Protein 6I65 (pdb70)

InterPro domains:
  IPR000536 Nuclear hormone receptor, ligand-binding domain [PF00104] (266-440)
  IPR000536 Nuclear hormone receptor, ligand-binding domain [PS51843] (233-457)
  IPR000536 Nuclear hormone receptor, ligand-binding domain [SM00430] (270-428)
  IPR001628 Zinc finger, nuclear hormone receptor-type [PF00105] (127-195)
  IPR001628 Zinc finger, nuclear hormone receptor-type [PR00047] (128-144)
  IPR001628 Zinc finger, nuclear hormone receptor-type [PR00047] (144-159)
  IPR001628 Zinc finger, nuclear hormone receptor-type [PR00047] (177-185)
  IPR001628 Zinc finger, nuclear hormone receptor-type [PR00047] (185-193)
  IPR001628 Zinc finger, nuclear hormone receptor-type [PS00031] (128-154)
  IPR001628 Zinc finger, nuclear hormone receptor-type [PS51030] (125-200)
  IPR001628 Zinc finger, nuclear hormone receptor-type [SM00399] (125-196)
  IPR001723 Nuclear hormone receptor [PR00398] (189-199)
  IPR001723 Nuclear hormone receptor [PR00398] (271-292)
  IPR001723 Nuclear hormone receptor [PR00398] (292-308)
  IPR001723 Nuclear hormone receptor [PR00398] (359-374)
  IPR001723 Nuclear hormone receptor [PR00398] (416-433)
  IPR003078 Retinoic acid receptor [PR01292] (108-125)
  IPR003078 Retinoic acid receptor [PR01292] (199-212)
  IPR003078 Retinoic acid receptor [PR01292] (381-402)
  IPR003078 Retinoic acid receptor [PR01292] (425-440)

Secondary structure (DSSP, 8-state):
--HHHHHHHHTPPPP------TTSPP-HHHHHHHHHHHHHHHHHHHHHHHTTSTTGGGS-HHHHHHHHHHHHHHHHHHHHHHHTTTSSS-EEEETTEEE-HHHHHHHT-HHHHHHHHHHHHHHHHHT--HHHHHHHHHHHHHT---TT-S-HHHHHHHHHHHHHHHHHHHHHH-TT-TTHHHHHHTTHHHHHHHHHHHHHHHHHHHHHT-S---HHHHHHHT--

Foldseek 3Di:
DFPLLVQLVVLDDDFDDLCQPPVDDDALLSVVQSLQVLLLVVLVSVLVSLVSQPLLVVFDPVQNVLLCLLQSLLLLLLVQLVVCLPDDQWTCNHPNDIDHQVNCVRNVNNVLSVLSVVLSVVCNVVVDDPSLSSLVSQLSSLVRPGPDHDCPPSSVVSNVVSLVSLLVCCVPPPVVDNCSSVVSVVSVVSSSVSSVVVLVVVLVVVVVPSHDHDDSSVVSSPDD

Radius of gyration: 17.43 Å; Cα contacts (8 Å, |Δi|>4): 259; chains: 1; bounding box: 51×38×34 Å

Organism: Homo sapiens (NCBI:txid9606)

Solvent-accessible surface area: 11185 Å² total; per-residue (Å²): 133,22,158,35,1,33,65,0,42,125,18,41,44,156,117,43,128,3,129,40,67,128,120,61,108,129,54,69,66,30,13,14,43,11,12,1,41,4,11,19,69,28,1,90,55,16,41,30,8,0,122,91,2,53,40,2,67,116,15,50,147,51,0,21,64,14,1,5,54,45,0,6,14,4,5,13,6,0,7,6,0,54,71,0,33,103,65,95,107,56,1,5,26,3,91,60,27,54,3,52,95,104,74,5,111,71,3,49,2,51,120,15,3,68,6,3,38,97,1,4,108,75,1,81,89,28,162,14,50,89,35,0,6,0,0,0,14,0,10,3,1,1,53,6,98,17,166,94,33,116,71,103,104,34,10,100,134,8,42,80,28,0,77,114,1,0,75,76,9,3,61,46,88,27,154,131,29,108,172,22,1,31,87,0,52,149,2,22,91,24,0,85,99,1,7,62,99,2,41,112,61,15,83,83,15,47,110,123,63,100,11,94,26,97,85,31,4,48,82,4,5,101,37,114

GO terms:
  GO:0042802 identical protein binding (F, IPI)
  GO:0005515 protein binding (F, IPI)
  GO:1990837 sequence-specific double-stranded DNA binding (F, IDA)
  GO:0006355 regulation of DNA-templated transcription (P, IDA)
  GO:0005654 nucleoplasm (C, TAS)

Sequence (224 aa):
YNKKIVSSSHLLVAEPEKIYAMPDPTVPDSDIKALTTLCDLADRELVVVIIGWAKHIPGFSSTLSLADQMSLLLQSAWMEILILLGVVVYRSLSSFEDELVYADDYIMDEDQSKLAGLLDLNNAILQLVKKYKKSMKLEKEEFVTLKAIALANSDSMHIEDVEAVQQKLQDDVLHEALQQDDYEAGQQHMEDPRRAGKMLMTLPLLRQTSSTKAVQHFYNIKLEGKVPMHKLFLEMLEAK

B-factor: mean 26.0, std 9.37, range [12.85, 80.74]

Structure (mmCIF, N/CA/C/O backbone):
data_6I65
#
_entry.id   6I65
#
_cell.length_a   64.434
_cell.length_b   64.434
_cell.length_c   137.275
_cell.angle_alpha   90.00
_cell.angle_beta   90.00
_cell.angle_gamma   90.00
#
_symmetry.space_group_name_H-M   'P 41 21 2'
#
loop_
_entity.id
_entity.type
_entity.pdbx_description
1 polymer 'Estrogen-related receptor gamma'
2 non-polymer 4-propan-2-ylphenol
3 water water
#
loop_
_atom_site.group_PDB
_atom_site.id
_atom_site.type_symbol
_atom_site.label_atom_id
_atom_site.label_alt_id
_atom_site.label_comp_id
_atom_site.label_asym_id
_atom_site.label_entity_id
_atom_site.label_seq_id
_atom_site.pdbx_PDB_ins_code
_atom_site.Cartn_x
_atom_site.Cartn_y
_atom_site.Cartn_z
_atom_site.occupancy
_atom_site.B_iso_or_equiv
_atom_site.auth_seq_id
_atom_site.auth_comp_id
_atom_site.auth_asym_id
_atom_site.auth_atom_id
_atom_site.pdbx_PDB_model_num
ATOM 1 N N . TYR A 1 17 ? 6.347 -27.336 -24.214 1.00 39.47 234 TYR A N 1
ATOM 2 C CA . TYR A 1 17 ? 6.987 -26.122 -24.702 1.00 43.22 234 TYR A CA 1
ATOM 3 C C . TYR A 1 17 ? 7.187 -25.099 -23.590 1.00 42.43 234 TYR A C 1
ATOM 4 O O . TYR A 1 17 ? 7.302 -25.437 -22.411 1.00 51.60 234 TYR A O 1
ATOM 13 N N . ASN A 1 18 ? 7.206 -23.841 -24.006 1.00 30.11 235 ASN A N 1
ATOM 14 C CA . ASN A 1 18 ? 7.575 -22.727 -23.146 1.00 22.59 235 ASN A CA 1
ATOM 15 C C . ASN A 1 18 ? 6.665 -22.613 -21.921 1.00 22.60 235 ASN A C 1
ATOM 16 O O . ASN A 1 18 ? 5.439 -22.678 -22.036 1.00 24.84 235 ASN A O 1
ATOM 21 N N . LYS A 1 19 ? 7.269 -22.398 -20.740 1.00 23.25 236 LYS A N 1
ATOM 22 C CA A LYS A 1 19 ? 6.494 -22.418 -19.501 0.64 20.82 236 LYS A CA 1
ATOM 23 C CA B LYS A 1 19 ? 6.495 -22.417 -19.500 0.36 20.88 236 LYS A CA 1
ATOM 24 C C . LYS A 1 19 ? 5.572 -21.207 -19.386 1.00 21.57 236 LYS A C 1
ATOM 25 O O . LYS A 1 19 ? 4.433 -21.335 -18.921 1.00 18.35 236 LYS A O 1
ATOM 36 N N . ILE A 1 20 ? 6.045 -20.019 -19.777 1.00 18.88 237 ILE A N 1
ATOM 37 C CA . ILE A 1 20 ? 5.187 -18.840 -19.729 1.00 15.81 237 ILE A CA 1
ATOM 38 C C . ILE A 1 20 ? 3.953 -19.049 -20.594 1.00 17.69 237 ILE A C 1
ATOM 39 O O . ILE A 1 20 ? 2.834 -18.717 -20.188 1.00 17.50 237 ILE A O 1
ATOM 44 N N . VAL A 1 21 ? 4.133 -19.594 -21.796 1.00 18.19 238 VAL A N 1
ATOM 45 C CA . VAL A 1 21 ? 2.987 -19.864 -22.664 1.00 17.04 238 VAL A CA 1
ATOM 46 C C . VAL A 1 21 ? 2.017 -20.827 -21.981 1.00 18.69 238 VAL A C 1
ATOM 47 O O . VAL A 1 21 ? 0.802 -20.596 -21.963 1.00 19.57 238 VAL A O 1
ATOM 51 N N . SER A 1 22 ? 2.537 -21.915 -21.397 1.00 19.57 239 SER A N 1
ATOM 52 C CA A SER A 1 22 ? 1.654 -22.863 -20.728 0.33 20.36 239 SER A CA 1
ATOM 53 C CA B SER A 1 22 ? 1.679 -22.874 -20.702 0.49 20.36 239 SER A CA 1
ATOM 54 C CA C SER A 1 22 ? 1.673 -22.871 -20.710 0.18 20.38 239 SER A CA 1
ATOM 55 C C . SER A 1 22 ? 0.943 -22.218 -19.542 1.00 18.26 239 SER A C 1
ATOM 56 O O . SER A 1 22 ? -0.235 -22.515 -19.282 1.00 19.41 239 SER A O 1
ATOM 63 N N . HIS A 1 23 ? 1.627 -21.331 -18.821 1.00 18.04 240 HIS A N 1
ATOM 64 C CA . HIS A 1 23 ? 1.039 -20.630 -17.688 1.00 15.61 240 HIS A CA 1
ATOM 65 C C . HIS A 1 23 ? -0.081 -19.705 -18.149 1.00 18.60 240 HIS A C 1
ATOM 66 O O . HIS A 1 23 ? -1.156 -19.674 -17.549 1.00 18.11 240 HIS A O 1
ATOM 73 N N . LEU A 1 24 ? 0.147 -18.963 -19.232 1.00 17.85 241 LEU A N 1
ATOM 74 C CA . LEU A 1 24 ? -0.901 -18.089 -19.740 1.00 17.33 241 LEU A CA 1
ATOM 75 C C . LEU A 1 24 ? -2.109 -18.894 -20.189 1.00 17.70 241 LEU A C 1
ATOM 76 O O . LEU A 1 24 ? -3.250 -18.438 -20.025 1.00 19.36 241 LEU A O 1
ATOM 81 N N . LEU A 1 25 ? -1.888 -20.083 -20.752 1.00 17.39 242 LEU A N 1
ATOM 82 C CA . LEU A 1 25 ? -3.007 -20.932 -21.162 1.00 18.72 242 LEU A CA 1
ATOM 83 C C . LEU A 1 25 ? -3.887 -21.288 -19.972 1.00 22.06 242 LEU A C 1
ATOM 84 O O . LEU A 1 25 ? -5.117 -21.196 -20.050 1.00 21.77 242 LEU A O 1
ATOM 89 N N . VAL A 1 26 ? -3.280 -21.711 -18.856 1.00 21.23 243 VAL A N 1
ATOM 90 C CA . VAL A 1 26 ? -4.114 -22.111 -17.718 1.00 21.19 243 VAL A CA 1
ATOM 91 C C . VAL A 1 26 ? -4.733 -20.911 -17.010 1.00 23.81 243 VAL A C 1
ATOM 92 O O . VAL A 1 26 ? -5.724 -21.072 -16.287 1.00 27.88 243 VAL A O 1
ATOM 96 N N . ALA A 1 27 ? -4.192 -19.711 -17.195 1.00 19.85 244 ALA A N 1
ATOM 97 C CA . ALA A 1 27 ? -4.776 -18.502 -16.638 1.00 21.52 244 ALA A CA 1
ATOM 98 C C . ALA A 1 27 ? -5.926 -17.960 -17.481 1.00 19.00 244 ALA A C 1
ATOM 99 O O . ALA A 1 27 ? -6.534 -16.958 -17.097 1.00 22.28 244 ALA A O 1
ATOM 101 N N . GLU A 1 28 ? -6.228 -18.591 -18.608 1.00 19.21 245 GLU A N 1
ATOM 102 C CA . GLU A 1 28 ? -7.218 -18.046 -19.523 1.00 22.26 245 GLU A CA 1
ATOM 103 C C . GLU A 1 28 ? -8.595 -18.018 -18.859 1.00 23.53 245 GLU A C 1
ATOM 104 O O . GLU A 1 28 ? -9.022 -19.035 -18.291 1.00 23.97 245 GLU A O 1
ATOM 110 N N . PRO A 1 29 ? -9.299 -16.886 -18.895 1.00 22.18 246 PRO A N 1
ATOM 111 C CA . PRO A 1 29 ? -10.638 -16.809 -18.295 1.00 22.53 246 PRO A CA 1
ATOM 112 C C . PRO A 1 29 ? -11.646 -17.711 -18.986 1.00 22.88 246 PRO A C 1
ATOM 113 O O . PRO A 1 29 ? -11.529 -18.051 -20.166 1.00 23.59 246 PRO A O 1
ATOM 117 N N . GLU A 1 30 ? -12.677 -18.061 -18.220 1.00 23.44 247 GLU A N 1
ATOM 118 C CA . GLU A 1 30 ? -13.844 -18.741 -18.755 1.00 23.70 247 GLU A CA 1
ATOM 119 C C . GLU A 1 30 ? -14.659 -17.813 -19.658 1.00 22.02 247 GLU A C 1
ATOM 120 O O . GLU A 1 30 ? -14.589 -16.587 -19.561 1.00 25.41 247 GLU A O 1
ATOM 126 N N . LYS A 1 31 ? -15.463 -18.434 -20.518 1.00 23.10 248 LYS A N 1
ATOM 127 C CA . LYS A 1 31 ? -16.370 -17.708 -21.403 1.00 26.07 248 LYS A CA 1
ATOM 128 C C . LYS A 1 31 ? -17.377 -16.881 -20.606 1.00 26.59 248 LYS A C 1
ATOM 129 O O . LYS A 1 31 ? -17.781 -17.246 -19.498 1.00 28.80 248 LYS A O 1
ATOM 133 N N . ILE A 1 32 ? -17.785 -15.755 -21.192 1.00 22.83 249 ILE A N 1
ATOM 134 C CA . ILE A 1 32 ? -18.753 -14.835 -20.602 1.00 26.76 249 ILE A CA 1
ATOM 135 C C . ILE A 1 32 ? -19.918 -14.710 -21.573 1.00 26.13 249 ILE A C 1
ATOM 136 O O . ILE A 1 32 ? -19.710 -14.617 -22.786 1.00 24.85 249 ILE A O 1
ATOM 141 N N . TYR A 1 33 ? -21.141 -14.725 -21.046 1.00 22.87 250 TYR A N 1
ATOM 142 C CA . TYR A 1 33 ? -22.331 -14.546 -21.870 1.00 23.94 250 TYR A CA 1
ATOM 143 C C . TYR A 1 33 ? -22.711 -13.079 -21.978 1.00 16.22 250 TYR A C 1
ATOM 144 O O . TYR A 1 33 ? -22.574 -12.306 -21.029 1.00 21.73 250 TYR A O 1
ATOM 153 N N . ALA A 1 34 ? -23.222 -12.702 -23.161 1.00 19.67 251 ALA A N 1
ATOM 154 C CA . ALA A 1 34 ? -23.699 -11.337 -23.372 1.00 20.48 251 ALA A CA 1
ATOM 155 C C . ALA A 1 34 ? -25.041 -11.076 -22.688 1.00 16.33 251 ALA A C 1
ATOM 156 O O . ALA A 1 34 ? -25.245 -10.003 -22.117 1.00 19.14 251 ALA A O 1
ATOM 158 N N . MET A 1 35 ? -25.949 -12.045 -22.743 1.00 18.92 252 MET A N 1
ATOM 159 C CA . MET A 1 35 ? -27.286 -11.920 -22.174 1.00 19.04 252 MET A CA 1
ATOM 160 C C . MET A 1 35 ? -28.020 -10.641 -22.603 1.00 19.09 252 MET A C 1
ATOM 161 O O . MET A 1 35 ? -28.392 -9.825 -21.753 1.00 19.94 252 MET A O 1
ATOM 166 N N . PRO A 1 36 ? -28.222 -10.434 -23.906 1.00 19.04 253 PRO A N 1
ATOM 167 C CA . PRO A 1 36 ? -29.062 -9.309 -24.334 1.00 19.22 253 PRO A CA 1
ATOM 168 C C . PRO A 1 36 ? -30.456 -9.484 -23.746 1.00 18.14 253 PRO A C 1
ATOM 169 O O . PRO A 1 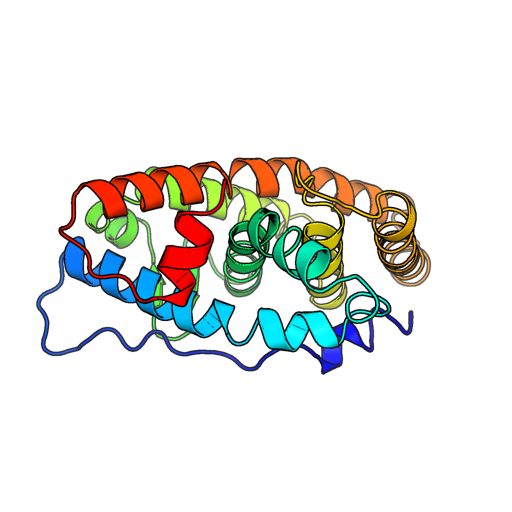36 ? -30.963 -10.604 -23.647 1.00 22.29 253 PRO A O 1
ATOM 173 N N . ASP A 1 37 ? -31.051 -8.374 -23.338 1.00 20.22 254 ASP A N 1
ATOM 174 C CA . ASP A 1 37 ? -32.348 -8.395 -22.653 1.00 19.10 254 ASP A CA 1
ATOM 175 C C . ASP A 1 37 ? -33.462 -8.826 -23.604 1.00 20.67 254 ASP A C 1
ATOM 176 O O . ASP A 1 37 ? -33.778 -8.091 -24.549 1.00 20.31 254 ASP A O 1
ATOM 181 N N . PRO A 1 38 ? -34.092 -9.980 -23.387 1.00 18.62 255 PRO A N 1
ATOM 182 C CA . PRO A 1 38 ? -35.092 -10.472 -24.342 1.00 21.82 255 PRO A CA 1
ATOM 183 C C . PRO A 1 38 ? -36.385 -9.678 -24.331 1.00 21.93 255 PRO A C 1
ATOM 184 O O . PRO A 1 38 ? -37.200 -9.863 -25.243 1.00 24.89 255 PRO A O 1
ATOM 188 N N . THR A 1 39 ? -36.597 -8.806 -23.346 1.00 19.51 256 THR A N 1
ATOM 189 C CA . THR A 1 39 ? -37.806 -7.987 -23.304 1.00 19.73 256 THR A CA 1
ATOM 190 C C . THR A 1 39 ? -37.643 -6.667 -24.037 1.00 22.09 256 THR A C 1
ATOM 191 O O . THR A 1 39 ? -38.639 -5.957 -24.238 1.00 22.50 256 THR A O 1
ATOM 195 N N . VAL A 1 40 ? -36.424 -6.314 -24.428 1.00 19.89 257 VAL A N 1
ATOM 196 C CA . VAL A 1 40 ? -36.142 -5.010 -25.023 1.00 21.00 257 VAL A CA 1
ATOM 197 C C . VAL A 1 40 ? -36.206 -5.122 -26.542 1.00 17.82 257 VAL A C 1
ATOM 198 O O . VAL A 1 40 ? -35.636 -6.055 -27.12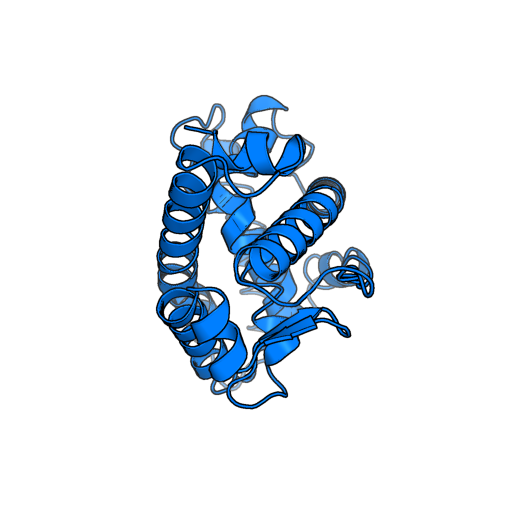3 1.00 19.84 257 VAL A O 1
ATOM 202 N N . PRO A 1 41 ? -36.911 -4.222 -27.230 1.00 20.14 258 PRO A N 1
ATOM 203 C CA . PRO A 1 41 ? -36.916 -4.276 -28.694 1.00 18.25 258 PRO A CA 1
ATOM 204 C C . PRO A 1 41 ? -35.513 -4.072 -29.251 1.00 19.00 258 PRO A C 1
ATOM 205 O O . PRO A 1 41 ? -34.719 -3.287 -28.720 1.00 21.32 258 PRO A O 1
ATOM 209 N N . ASP A 1 42 ? -35.224 -4.781 -30.334 1.00 20.97 259 ASP A N 1
ATOM 210 C CA . ASP A 1 42 ? -33.944 -4.612 -31.010 1.00 25.38 259 ASP A CA 1
ATOM 211 C C . ASP A 1 42 ? -33.794 -3.185 -31.526 1.00 27.11 259 ASP A C 1
ATOM 212 O O . ASP A 1 42 ? -34.747 -2.579 -32.036 1.00 27.04 259 ASP A O 1
ATOM 217 N N . SER A 1 43 ? -32.588 -2.641 -31.369 1.00 25.22 260 SER A N 1
ATOM 218 C CA . SER A 1 43 ? -32.280 -1.262 -31.729 1.00 22.07 260 SER A CA 1
ATOM 219 C C . SER A 1 43 ? -30.775 -1.081 -31.611 1.00 22.47 260 SER A C 1
ATOM 220 O O . SER A 1 43 ? -30.078 -1.917 -31.030 1.00 23.46 260 SER A O 1
ATOM 223 N N . ASP A 1 44 ? -30.283 0.038 -32.150 1.00 24.34 261 ASP A N 1
ATOM 224 C CA . ASP A 1 44 ? -28.877 0.377 -31.949 1.00 26.19 261 ASP A CA 1
ATOM 225 C C . ASP A 1 44 ? -28.560 0.553 -30.469 1.00 25.97 261 ASP A C 1
ATOM 226 O O . ASP A 1 44 ? -27.527 0.072 -29.984 1.00 23.77 261 ASP A O 1
ATOM 231 N N . ILE A 1 45 ? -29.450 1.217 -29.728 1.00 22.62 262 ILE A N 1
ATOM 232 C CA . ILE A 1 45 ? -29.234 1.418 -28.300 1.00 22.65 262 ILE A CA 1
ATOM 233 C C . ILE A 1 45 ? -29.136 0.081 -27.576 1.00 21.71 262 ILE A C 1
ATOM 234 O O . ILE A 1 45 ? -28.281 -0.103 -26.702 1.00 22.88 262 ILE A O 1
ATOM 239 N N . LYS A 1 46 ? -30.005 -0.876 -27.918 1.00 22.42 263 LYS A N 1
ATOM 240 C CA . LYS A 1 46 ? -29.925 -2.188 -27.275 1.00 20.42 263 LYS A CA 1
ATOM 241 C C . LYS A 1 46 ? -28.596 -2.871 -27.569 1.00 21.45 263 LYS A C 1
ATOM 242 O O . LYS A 1 46 ? -27.951 -3.407 -26.661 1.00 21.21 263 LYS A O 1
ATOM 248 N N . ALA A 1 47 ? -28.174 -2.872 -28.838 1.00 19.81 264 ALA A N 1
ATOM 249 C CA . ALA A 1 47 ? -26.936 -3.566 -29.188 1.00 20.40 264 ALA A CA 1
ATOM 250 C C . ALA A 1 47 ? -25.735 -2.911 -28.514 1.00 23.06 264 ALA A C 1
ATOM 251 O O . ALA A 1 47 ? -24.869 -3.606 -27.962 1.00 19.28 264 ALA A O 1
ATOM 253 N N . LEU A 1 48 ? -25.674 -1.579 -28.538 1.00 21.31 265 LEU A N 1
ATOM 254 C CA . LEU A 1 48 ? -24.571 -0.874 -27.894 1.00 20.44 265 LEU A CA 1
ATOM 255 C C . LEU A 1 48 ? -24.594 -1.073 -26.381 1.00 22.34 265 LEU A C 1
ATOM 256 O O . LEU A 1 48 ? -23.539 -1.248 -25.763 1.00 21.24 265 LEU A O 1
ATOM 261 N N . THR A 1 49 ? -25.783 -1.053 -25.761 1.00 20.51 266 THR A N 1
ATOM 262 C 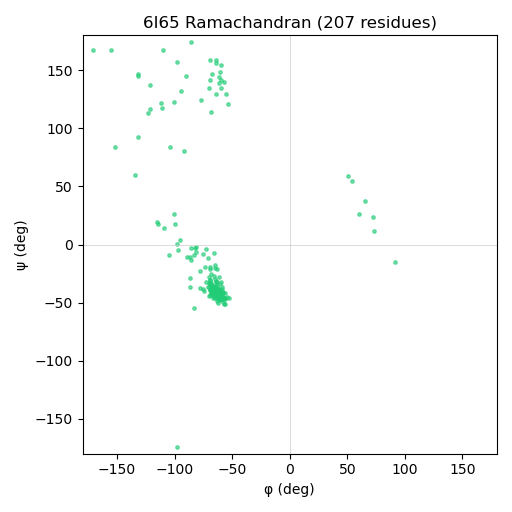CA . THR A 1 49 ? -25.870 -1.319 -24.327 1.00 19.81 266 THR A CA 1
ATOM 263 C C . THR A 1 49 ? -25.358 -2.720 -24.002 1.00 20.26 266 THR A C 1
ATOM 264 O O . THR A 1 49 ? -24.582 -2.910 -23.052 1.00 21.49 266 THR A O 1
ATOM 268 N N . THR A 1 50 ? -25.765 -3.709 -24.802 1.00 19.08 267 THR A N 1
ATOM 269 C CA . THR A 1 50 ? -25.332 -5.090 -24.599 1.00 18.31 267 THR A CA 1
ATOM 270 C C . THR A 1 50 ? -23.816 -5.210 -24.695 1.00 19.58 267 THR A C 1
ATOM 271 O O . THR A 1 50 ? -23.177 -5.857 -23.855 1.00 20.33 267 THR A O 1
ATOM 275 N N . LEU A 1 51 ? -23.224 -4.587 -25.716 1.00 19.79 268 LEU A N 1
ATOM 276 C CA . LEU A 1 51 ? -21.779 -4.704 -25.918 1.00 18.00 268 LEU A CA 1
ATOM 277 C C . LEU A 1 51 ? -20.996 -4.019 -24.804 1.00 19.53 268 LEU A C 1
ATOM 278 O O . LEU A 1 51 ? -19.970 -4.548 -24.348 1.00 17.78 268 LEU A O 1
ATOM 283 N N . CYS A 1 52 ? -21.449 -2.841 -24.355 1.00 18.54 269 CYS A N 1
ATOM 284 C CA . CYS A 1 52 ? -20.730 -2.146 -23.287 1.00 20.04 269 CYS A CA 1
ATOM 285 C C . CYS A 1 52 ? -20.862 -2.868 -21.958 1.00 20.31 269 CYS A C 1
ATOM 286 O O . CYS A 1 52 ? -19.935 -2.826 -21.137 1.00 23.00 269 CYS A O 1
ATOM 289 N N . ASP A 1 53 ? -22.013 -3.515 -21.716 1.00 19.75 270 ASP A N 1
ATOM 290 C CA . ASP A 1 53 ? -22.182 -4.302 -20.500 1.00 22.17 270 ASP A CA 1
ATOM 291 C C . ASP A 1 53 ? -21.274 -5.524 -20.513 1.00 19.30 270 ASP A C 1
ATOM 292 O O . ASP A 1 53 ? -20.658 -5.864 -19.492 1.00 20.66 270 ASP A O 1
ATOM 297 N N . LEU A 1 54 ? -21.193 -6.199 -21.661 1.00 20.19 271 LEU A N 1
ATOM 298 C CA . LEU A 1 54 ? -20.288 -7.329 -21.820 1.00 16.47 271 LEU A CA 1
ATOM 299 C C . LEU A 1 54 ? -18.841 -6.900 -21.592 1.00 18.46 271 LEU A C 1
ATOM 300 O O . LEU A 1 54 ? -18.092 -7.575 -20.878 1.00 18.69 271 LEU A O 1
ATOM 305 N N . ALA A 1 55 ? -18.438 -5.776 -22.194 1.00 19.19 272 ALA A N 1
ATOM 306 C CA . ALA A 1 55 ? -17.058 -5.305 -22.041 1.00 19.07 272 ALA A CA 1
ATOM 307 C C . ALA A 1 55 ? -16.736 -4.996 -20.587 1.00 22.56 272 ALA A C 1
ATOM 308 O O . ALA A 1 55 ? -15.644 -5.322 -20.105 1.00 22.54 272 ALA A O 1
ATOM 310 N N . ASP A 1 56 ? -17.671 -4.367 -19.870 1.00 19.79 273 ASP A N 1
ATOM 311 C CA . ASP A 1 56 ? -17.454 -4.070 -18.458 1.00 20.69 273 ASP A CA 1
ATOM 312 C C . ASP A 1 56 ? -17.150 -5.341 -17.664 1.00 22.09 273 ASP A C 1
ATOM 313 O O . ASP A 1 56 ? -16.210 -5.377 -16.858 1.00 24.57 273 ASP A O 1
ATOM 318 N N . ARG A 1 57 ? -17.927 -6.404 -17.882 1.00 19.61 274 ARG A N 1
ATOM 319 C CA . ARG A 1 57 ? -17.688 -7.648 -17.158 1.00 20.43 274 ARG A CA 1
ATOM 320 C C . ARG A 1 57 ? -16.392 -8.318 -17.608 1.00 21.41 274 ARG A C 1
ATOM 321 O O . ARG A 1 57 ? -15.694 -8.935 -16.793 1.00 21.41 274 ARG A O 1
ATOM 329 N N . GLU A 1 58 ? -16.052 -8.216 -18.898 1.00 19.45 275 GLU A N 1
ATOM 330 C CA . GLU A 1 58 ? -14.782 -8.763 -19.365 1.00 22.85 275 GLU A CA 1
ATOM 331 C C . GLU A 1 58 ? -13.612 -8.027 -18.731 1.00 22.06 275 GLU A C 1
ATOM 332 O O . GLU A 1 58 ? -12.587 -8.642 -18.402 1.00 20.61 275 GLU A O 1
ATOM 338 N N . LEU A 1 59 ? -13.756 -6.716 -18.531 1.00 19.67 276 LEU A N 1
ATOM 339 C CA . LEU A 1 59 ? -12.672 -5.931 -17.948 1.00 19.73 276 LEU A CA 1
ATOM 340 C C . LEU A 1 59 ? -12.340 -6.406 -16.540 1.00 25.30 276 LEU A C 1
ATOM 341 O O . LEU A 1 59 ? -11.165 -6.480 -16.166 1.00 21.04 276 LEU A O 1
ATOM 346 N N . VAL A 1 60 ? -13.358 -6.751 -15.749 1.00 20.87 277 VAL A N 1
ATOM 347 C CA . VAL A 1 60 ? -13.114 -7.275 -14.407 1.00 21.84 277 VAL A CA 1
ATOM 348 C C . VAL A 1 60 ? -12.228 -8.511 -14.473 1.00 20.94 277 VAL A C 1
ATOM 349 O O . VAL A 1 60 ? -11.253 -8.648 -13.717 1.00 22.85 277 VAL A O 1
ATOM 353 N N . VAL A 1 61 ? -12.538 -9.434 -15.383 1.00 20.30 278 VAL A N 1
ATOM 354 C CA A VAL A 1 61 ? -11.759 -10.660 -15.472 0.42 23.15 278 VAL A CA 1
ATOM 355 C CA B VAL A 1 61 ? -11.734 -10.649 -15.419 0.58 23.19 278 VAL A CA 1
ATOM 356 C C . VAL A 1 61 ? -10.380 -10.387 -16.071 1.00 21.52 278 VAL A C 1
ATOM 357 O O . VAL A 1 61 ? -9.409 -11.070 -15.746 1.00 22.31 278 VAL A O 1
ATOM 364 N N . ILE A 1 62 ? -10.273 -9.386 -16.954 1.00 18.66 279 ILE A N 1
ATOM 365 C CA . ILE A 1 62 ? -8.961 -9.031 -17.509 1.00 21.31 279 ILE A CA 1
ATOM 366 C C . ILE A 1 62 ? -8.022 -8.541 -16.410 1.00 22.26 279 ILE A C 1
ATOM 367 O O . ILE A 1 62 ? -6.834 -8.883 -16.399 1.00 20.27 279 ILE A O 1
ATOM 372 N N . ILE A 1 63 ? -8.528 -7.726 -15.482 1.00 21.14 280 ILE A N 1
ATOM 373 C CA . ILE A 1 63 ? -7.693 -7.253 -14.376 1.00 20.80 280 ILE A CA 1
ATOM 374 C C . ILE A 1 63 ? -7.181 -8.429 -13.550 1.00 20.57 280 ILE A C 1
ATOM 375 O O . ILE A 1 63 ? -5.994 -8.484 -13.179 1.00 25.00 280 ILE A O 1
ATOM 380 N N . GLY A 1 64 ? -8.048 -9.399 -13.262 1.00 22.07 281 GLY A N 1
ATOM 381 C CA . GLY A 1 64 ? -7.607 -10.564 -12.511 1.00 23.89 281 GLY A CA 1
ATOM 382 C C . GLY A 1 64 ? -6.642 -11.429 -13.297 1.00 24.10 281 GLY A C 1
ATOM 383 O O . GLY A 1 64 ? -5.701 -11.999 -12.733 1.00 28.53 281 GLY A O 1
ATOM 384 N N . TRP A 1 65 ? -6.858 -11.531 -14.607 1.00 19.74 282 TRP A N 1
ATOM 385 C CA . TRP A 1 65 ? -5.966 -12.284 -15.473 1.00 20.60 282 TRP A CA 1
ATOM 386 C C . TRP A 1 65 ? -4.562 -11.697 -15.478 1.00 17.83 282 TRP A C 1
ATOM 387 O O . TRP A 1 65 ? -3.575 -12.445 -15.460 1.00 19.62 282 TRP A O 1
ATOM 398 N N . ALA A 1 66 ? -4.451 -10.364 -15.503 1.00 18.84 283 ALA A N 1
ATOM 399 C CA . ALA A 1 66 ? -3.131 -9.739 -15.616 1.00 16.99 283 ALA A CA 1
ATOM 400 C C . ALA A 1 66 ? -2.237 -10.090 -14.436 1.00 22.59 283 ALA A C 1
ATOM 401 O O . ALA A 1 66 ? -1.008 -10.118 -14.582 1.00 20.34 283 ALA A O 1
ATOM 403 N N . LYS A 1 67 ? -2.827 -10.369 -13.270 1.00 19.51 284 LYS A N 1
ATOM 404 C CA . LYS A 1 67 ? -2.029 -10.706 -12.093 1.00 20.91 284 LYS A CA 1
ATOM 405 C C . LYS A 1 67 ? -1.238 -11.991 -12.278 1.00 23.68 284 LYS A C 1
ATOM 406 O O . LYS A 1 67 ? -0.250 -12.207 -11.561 1.00 24.41 284 LYS A O 1
ATOM 412 N N . HIS A 1 68 ? -1.643 -12.856 -13.213 1.00 19.83 285 HIS A N 1
ATOM 413 C CA . HIS A 1 68 ? -0.913 -14.084 -13.484 1.00 19.99 285 HIS A CA 1
ATOM 414 C C . HIS A 1 68 ? 0.268 -13.887 -14.423 1.00 19.86 285 HIS A C 1
ATOM 415 O O . HIS A 1 68 ? 1.047 -14.827 -14.609 1.00 21.53 285 HIS A O 1
ATOM 422 N N . ILE A 1 69 ? 0.414 -12.712 -15.031 1.00 18.88 286 ILE A N 1
ATOM 423 C CA . ILE A 1 69 ? 1.516 -12.494 -15.964 1.00 21.47 286 ILE A CA 1
ATOM 424 C C . ILE A 1 69 ? 2.792 -12.274 -15.158 1.00 18.88 286 ILE A C 1
ATOM 425 O O . ILE A 1 69 ? 2.831 -11.362 -14.322 1.00 20.01 286 ILE A O 1
ATOM 430 N N . PRO A 1 70 ? 3.862 -13.060 -15.394 1.00 21.74 287 PRO A N 1
ATOM 431 C CA . PRO A 1 70 ? 5.078 -12.942 -14.567 1.00 23.07 287 PRO A CA 1
ATOM 432 C C . PRO A 1 70 ? 5.624 -11.523 -14.505 1.00 23.92 287 PRO A C 1
ATOM 433 O O . PRO A 1 70 ? 5.943 -10.924 -15.535 1.00 22.29 287 PRO A O 1
ATOM 437 N N . GLY A 1 71 ? 5.711 -10.970 -13.300 1.00 21.04 288 GLY A N 1
ATOM 438 C CA . GLY A 1 71 ? 6.260 -9.649 -13.100 1.00 21.35 288 GLY A CA 1
ATOM 439 C C . GLY A 1 71 ? 5.265 -8.506 -13.129 1.00 24.13 288 GLY A C 1
ATOM 440 O O . GLY A 1 71 ? 5.612 -7.400 -12.703 1.00 26.66 288 GLY A O 1
ATOM 441 N N . PHE A 1 72 ? 4.041 -8.725 -13.618 1.00 21.53 289 PHE A N 1
ATOM 442 C CA . PHE A 1 72 ? 3.095 -7.615 -13.722 1.00 21.40 289 PHE A CA 1
ATOM 443 C C . PHE A 1 72 ? 2.711 -7.072 -12.346 1.00 22.28 289 PHE A C 1
ATOM 444 O O . PHE A 1 72 ? 2.673 -5.852 -12.139 1.00 22.78 289 PHE A O 1
ATOM 452 N N . SER A 1 73 ? 2.417 -7.964 -11.397 1.00 24.34 290 SER A N 1
ATOM 453 C CA A SER A 1 73 ? 1.985 -7.546 -10.067 0.57 25.73 290 SER A CA 1
ATOM 454 C CA B SER A 1 73 ? 1.981 -7.530 -10.076 0.43 25.75 290 SER A CA 1
ATOM 455 C C . SER A 1 73 ? 3.099 -6.904 -9.252 1.00 31.72 290 SER A C 1
ATOM 456 O O . SER A 1 73 ? 2.813 -6.310 -8.208 1.00 28.99 290 SER A O 1
ATOM 461 N N . THR A 1 74 ? 4.353 -7.017 -9.685 1.00 26.60 291 THR A N 1
ATOM 462 C CA . THR A 1 74 ? 5.439 -6.341 -8.987 1.00 29.23 291 THR A CA 1
ATOM 463 C C . THR A 1 74 ? 5.640 -4.903 -9.452 1.00 31.51 291 THR A C 1
ATOM 464 O O . THR A 1 74 ? 6.360 -4.148 -8.788 1.00 33.38 291 THR A O 1
ATOM 468 N N . LEU A 1 75 ? 5.034 -4.500 -10.569 1.00 26.67 292 LEU A N 1
ATOM 469 C CA . LEU A 1 75 ? 4.983 -3.092 -10.926 1.00 24.69 292 LEU A CA 1
ATOM 470 C C . LEU A 1 75 ? 4.179 -2.319 -9.885 1.00 25.82 292 LEU A C 1
ATOM 471 O O . LEU A 1 75 ? 3.359 -2.883 -9.155 1.00 26.35 292 LEU A O 1
ATOM 476 N N . SER A 1 76 ? 4.413 -1.009 -9.828 1.00 26.21 293 SER A N 1
ATOM 477 C CA . SER A 1 76 ? 3.580 -0.166 -8.985 1.00 29.46 293 SER A CA 1
ATOM 478 C C . SER A 1 76 ? 2.122 -0.258 -9.430 1.00 31.34 293 SER A C 1
ATOM 479 O O . SER A 1 76 ? 1.816 -0.563 -10.587 1.00 27.06 293 SER A O 1
ATOM 482 N N . LEU A 1 77 ? 1.211 0.009 -8.490 1.00 30.43 294 LEU A N 1
ATOM 483 C CA . LEU A 1 77 ? -0.207 0.008 -8.835 1.00 28.30 294 LEU A CA 1
ATOM 484 C C . LEU A 1 77 ? -0.498 1.023 -9.931 1.00 29.92 294 LEU A C 1
ATOM 485 O O . LEU A 1 77 ? -1.316 0.765 -10.822 1.00 27.03 294 LEU A O 1
ATOM 490 N N . ALA A 1 78 ? 0.183 2.173 -9.896 1.00 28.21 295 ALA A N 1
ATOM 491 C CA . ALA A 1 78 ? 0.000 3.181 -10.934 1.00 25.87 295 ALA A CA 1
ATOM 492 C C . ALA A 1 78 ? 0.437 2.656 -12.297 1.00 26.11 295 ALA A C 1
ATOM 493 O O . ALA A 1 78 ? -0.243 2.890 -13.302 1.00 23.67 295 ALA A O 1
ATOM 495 N N . ASP A 1 79 ? 1.567 1.942 -12.351 1.00 26.16 296 ASP A N 1
ATOM 496 C CA . ASP A 1 79 ? 2.026 1.410 -13.632 1.00 26.07 296 ASP A CA 1
ATOM 497 C C . ASP A 1 79 ? 1.115 0.292 -14.130 1.00 23.16 296 ASP A C 1
ATOM 498 O O . ASP A 1 79 ? 0.830 0.218 -15.333 1.00 22.33 296 ASP A O 1
ATOM 503 N N . GLN A 1 80 ? 0.642 -0.578 -13.228 1.00 21.61 297 GLN A N 1
ATOM 504 C CA . GLN A 1 80 ? -0.339 -1.590 -13.620 1.00 20.99 297 GLN A CA 1
ATOM 505 C C . GLN A 1 80 ? -1.563 -0.942 -14.244 1.00 19.56 297 GLN A C 1
ATOM 506 O O . GLN A 1 80 ? -2.049 -1.380 -15.294 1.00 20.53 297 GLN A O 1
ATOM 512 N N . MET A 1 81 ? -2.073 0.118 -13.610 1.00 22.46 298 MET A N 1
ATOM 513 C CA . MET A 1 81 ? -3.263 0.784 -14.126 1.00 23.32 298 MET A CA 1
ATOM 514 C C . MET A 1 81 ? -2.980 1.484 -15.450 1.00 21.79 298 MET A C 1
ATOM 515 O O . MET A 1 81 ? -3.836 1.496 -16.344 1.00 22.29 298 MET A O 1
ATOM 520 N N . SER A 1 82 ? -1.785 2.069 -15.596 1.00 21.26 299 SER A N 1
ATOM 521 C CA . SER A 1 82 ? -1.418 2.726 -16.848 1.00 19.81 299 SER A CA 1
ATOM 522 C C . SER A 1 82 ? -1.397 1.739 -18.013 1.00 18.72 299 SER A C 1
ATOM 523 O O . SER A 1 82 ? -1.905 2.036 -19.106 1.00 19.76 299 SER A O 1
ATOM 526 N N . LEU A 1 83 ? -0.789 0.567 -17.801 1.00 20.17 300 LEU A N 1
ATOM 527 C CA A LEU A 1 83 ? -0.756 -0.455 -18.845 0.43 18.29 300 LEU A CA 1
ATOM 528 C CA B LEU A 1 83 ? -0.754 -0.440 -18.857 0.57 18.26 300 LEU A CA 1
ATOM 529 C C . LEU A 1 83 ? -2.165 -0.900 -19.211 1.00 17.76 300 LEU A C 1
ATOM 530 O O . LEU A 1 83 ? -2.516 -0.995 -20.389 1.00 18.37 300 LEU A O 1
ATOM 539 N N . LEU A 1 84 ? -2.989 -1.181 -18.196 1.00 18.31 301 LEU A N 1
ATOM 540 C CA . LEU A 1 84 ? -4.353 -1.632 -18.457 1.00 19.26 301 LEU A CA 1
ATOM 541 C C . LEU A 1 84 ? -5.172 -0.557 -19.158 1.00 19.43 301 LEU A C 1
ATOM 542 O O . LEU A 1 84 ? -5.930 -0.854 -20.085 1.00 18.99 301 LEU A O 1
ATOM 547 N N . GLN A 1 85 ? -5.001 0.706 -18.761 1.00 19.04 302 GLN A N 1
ATOM 548 C CA . GLN A 1 85 ? -5.756 1.792 -19.379 1.00 19.36 302 GLN A CA 1
ATOM 549 C C . GLN A 1 85 ? -5.342 2.044 -20.825 1.00 19.55 302 GLN A C 1
ATOM 550 O O . GLN A 1 85 ? -6.145 2.557 -21.608 1.00 21.94 302 GLN A O 1
ATOM 556 N N . SER A 1 86 ? -4.115 1.690 -21.203 1.00 18.98 303 SER A N 1
ATOM 557 C CA . SER A 1 86 ? -3.721 1.813 -22.599 1.00 18.11 303 SER A CA 1
ATOM 558 C C . SER A 1 86 ? -4.080 0.589 -23.437 1.00 18.03 303 SER A C 1
ATOM 559 O O . SER A 1 86 ? -4.338 0.726 -24.639 1.00 21.64 303 SER A O 1
ATOM 562 N N . ALA A 1 87 ? -4.134 -0.598 -22.833 1.00 16.40 304 ALA A N 1
ATOM 563 C CA . ALA A 1 87 ? -4.264 -1.840 -23.582 1.00 15.75 304 ALA A CA 1
ATOM 564 C C . ALA A 1 87 ? -5.639 -2.482 -23.537 1.00 16.15 304 ALA A C 1
ATOM 565 O O . ALA A 1 87 ? -5.856 -3.459 -24.258 1.00 16.11 304 ALA A O 1
ATOM 567 N N . TRP A 1 88 ? -6.554 -1.984 -22.700 1.00 17.61 305 TRP A N 1
ATOM 568 C CA . TRP A 1 88 ? -7.790 -2.714 -22.418 1.00 17.42 305 TRP A CA 1
ATOM 569 C C . TRP A 1 88 ? -8.560 -3.069 -23.689 1.00 15.88 305 TRP A C 1
ATOM 570 O O . TRP A 1 88 ? -9.042 -4.199 -23.835 1.00 16.64 305 TRP A O 1
ATOM 581 N N . MET A 1 89 ? -8.706 -2.106 -24.614 1.00 15.93 306 MET A N 1
ATOM 582 C CA . MET A 1 89 ? -9.493 -2.385 -25.813 1.00 16.25 306 MET A CA 1
ATOM 583 C C . MET A 1 89 ? -8.758 -3.321 -26.774 1.00 17.10 306 MET A C 1
ATOM 584 O O . MET A 1 89 ? -9.391 -4.132 -27.459 1.00 16.27 306 MET A O 1
ATOM 589 N N . GLU A 1 90 ? -7.418 -3.257 -26.821 1.00 16.01 307 GLU A N 1
ATOM 590 C CA . GLU A 1 90 ? -6.669 -4.248 -27.589 1.00 15.18 307 GLU A CA 1
ATOM 591 C C . GLU A 1 90 ? -6.925 -5.655 -27.068 1.00 15.20 307 GLU A C 1
ATOM 592 O O . GLU A 1 90 ? -7.064 -6.605 -27.853 1.00 14.73 307 GLU A O 1
ATOM 598 N N . ILE A 1 91 ? -6.967 -5.812 -25.744 1.00 15.75 308 ILE A N 1
ATOM 599 C CA . ILE A 1 91 ? -7.187 -7.137 -25.170 1.00 14.46 308 ILE A CA 1
ATOM 600 C C . ILE A 1 91 ? -8.602 -7.617 -25.473 1.00 14.17 308 ILE A C 1
ATOM 601 O O . ILE A 1 91 ? -8.809 -8.774 -25.867 1.00 16.40 308 ILE A O 1
ATOM 606 N N . LEU A 1 92 ? -9.591 -6.725 -25.323 1.00 14.86 309 LEU A N 1
ATOM 607 C CA . LEU A 1 92 ? -10.973 -7.079 -25.659 1.00 15.88 309 LEU A CA 1
ATOM 608 C C . LEU A 1 92 ? -11.091 -7.505 -27.119 1.00 13.56 309 LEU A C 1
ATOM 609 O O . LEU A 1 92 ? -11.723 -8.521 -27.436 1.00 15.94 309 LEU A O 1
ATOM 614 N N . ILE A 1 93 ? -10.481 -6.729 -28.027 1.00 16.29 310 ILE A N 1
ATOM 615 C CA . ILE A 1 93 ? -10.619 -7.008 -29.448 1.00 15.57 310 ILE A CA 1
ATOM 616 C C . ILE A 1 93 ? -9.910 -8.307 -29.825 1.00 16.36 310 ILE A C 1
ATOM 617 O O . ILE A 1 93 ? -10.433 -9.101 -30.613 1.00 16.01 310 ILE A O 1
ATOM 622 N N . LEU A 1 94 ? -8.710 -8.553 -29.284 1.00 16.62 311 LEU A N 1
ATOM 623 C CA A LEU A 1 94 ? -8.043 -9.822 -29.549 0.52 16.72 311 LEU A CA 1
ATOM 624 C CA B LEU A 1 94 ? -8.040 -9.824 -29.544 0.48 16.73 311 LEU A CA 1
ATOM 625 C C . LEU A 1 94 ? -8.930 -11.001 -29.163 1.00 14.53 311 LEU A C 1
ATOM 626 O O . LEU A 1 94 ? -8.945 -12.026 -29.855 1.00 14.68 311 LEU A O 1
ATOM 635 N N . GLY A 1 95 ? -9.689 -10.863 -28.067 1.00 15.65 312 GLY A N 1
ATOM 636 C CA . GLY A 1 95 ? -10.609 -11.923 -27.673 1.00 16.93 312 GLY A CA 1
ATOM 637 C C . GLY A 1 95 ? -11.706 -12.164 -28.696 1.00 15.20 312 GLY A C 1
ATOM 638 O O . GLY A 1 95 ? -11.961 -13.307 -29.090 1.00 17.57 312 GLY A O 1
ATOM 639 N N . VAL A 1 96 ? -12.371 -11.097 -29.154 1.00 15.33 313 VAL A N 1
ATOM 640 C CA A VAL A 1 96 ? -13.406 -11.262 -30.181 0.64 15.18 313 VAL A CA 1
ATOM 641 C CA B VAL A 1 96 ? -13.414 -11.322 -30.148 0.36 15.17 313 VAL A CA 1
ATOM 642 C C . VAL A 1 96 ? -12.814 -11.879 -31.438 1.00 15.35 313 VAL A C 1
ATOM 643 O O . VAL A 1 96 ? -13.396 -12.778 -32.056 1.00 16.57 313 VAL A O 1
ATOM 650 N N . VAL A 1 97 ? -11.637 -11.395 -31.841 1.00 14.86 314 VAL A N 1
ATOM 651 C CA . VAL A 1 97 ? -10.954 -11.932 -33.013 1.00 15.51 314 VAL A CA 1
ATOM 652 C C . VAL A 1 97 ? -10.731 -13.433 -32.861 1.00 18.82 314 VAL A C 1
ATOM 653 O O . VAL A 1 97 ? -11.079 -14.219 -33.748 1.00 17.89 314 VAL A O 1
ATOM 657 N N . TYR A 1 98 ? -10.153 -13.859 -31.732 1.00 16.35 315 TYR A N 1
ATOM 658 C CA . TYR A 1 98 ? -9.859 -15.275 -31.564 1.00 17.54 315 TYR A CA 1
ATOM 659 C C . TYR A 1 98 ? -11.133 -16.119 -31.584 1.00 16.66 315 TYR A C 1
ATOM 660 O O . TYR A 1 98 ? -11.169 -17.189 -32.211 1.00 18.98 315 TYR A O 1
ATOM 669 N N . ARG A 1 99 ? -12.186 -15.653 -30.907 1.00 16.83 316 ARG A N 1
ATOM 670 C CA . ARG A 1 99 ? -13.433 -16.413 -30.884 1.00 16.48 316 ARG A CA 1
ATOM 671 C C . ARG A 1 99 ? -14.069 -16.511 -32.263 1.00 19.51 316 ARG A C 1
ATOM 672 O O . ARG A 1 99 ? -14.897 -17.401 -32.489 1.00 18.70 316 ARG A O 1
ATOM 680 N N . SER A 1 100 ? -13.679 -15.652 -33.202 1.00 16.98 317 SER A N 1
ATOM 681 C CA . SER A 1 100 ? -14.304 -15.601 -34.516 1.00 17.01 317 SER A CA 1
ATOM 682 C C . SER A 1 100 ? -13.545 -16.359 -35.601 1.00 18.36 317 SER A C 1
ATOM 683 O O . SER A 1 100 ? -13.995 -16.362 -36.753 1.00 18.77 317 SER A O 1
ATOM 686 N N . LEU A 1 101 ? -12.418 -17.003 -35.279 1.00 19.01 318 LEU A N 1
ATOM 687 C CA . LEU A 1 101 ? -11.542 -17.535 -36.325 1.00 20.13 318 LEU A CA 1
ATOM 688 C C . LEU A 1 101 ? -12.207 -18.631 -37.150 1.00 21.29 318 LEU A C 1
ATOM 689 O O . LEU A 1 101 ? -11.874 -18.793 -38.330 1.00 24.93 318 LEU A O 1
ATOM 694 N N . SER A 1 102 ? -13.106 -19.412 -36.553 1.00 23.08 319 SER A N 1
ATOM 695 C CA A SER A 1 102 ? -13.753 -20.510 -37.264 0.56 24.29 319 SER A CA 1
ATOM 696 C CA B SER A 1 102 ? -13.769 -20.515 -37.237 0.44 24.30 319 SER A CA 1
ATOM 697 C C . SER A 1 102 ? -15.060 -20.098 -37.932 1.00 27.23 319 SER A C 1
ATOM 698 O O . SER A 1 102 ? -15.771 -20.962 -38.460 1.00 29.55 319 SER A O 1
ATOM 703 N N . PHE A 1 103 ? -15.382 -18.812 -37.937 1.00 23.32 320 PHE A N 1
ATOM 704 C CA . PHE A 1 103 ? -16.600 -18.280 -38.531 1.00 20.60 320 PHE A CA 1
ATOM 705 C C . PHE A 1 103 ? -16.252 -17.485 -39.786 1.00 24.28 320 PHE A C 1
ATOM 706 O O . PHE A 1 103 ? -15.086 -17.174 -40.050 1.00 24.58 320 PHE A O 1
ATOM 714 N N . GLU A 1 104 ? -17.281 -17.155 -40.570 1.00 26.07 321 GLU A N 1
ATOM 715 C CA . GLU A 1 104 ? -17.106 -16.447 -41.836 1.00 27.23 321 GLU A CA 1
ATOM 716 C C . GLU A 1 104 ? -17.920 -15.158 -41.808 1.00 27.92 321 GLU A C 1
ATOM 717 O O . GLU A 1 104 ? -19.154 -15.196 -41.774 1.00 30.50 321 GLU A O 1
ATOM 720 N N . ASP A 1 105 ? -17.223 -14.021 -41.808 1.00 24.69 322 ASP A N 1
ATOM 721 C CA . ASP A 1 105 ? -17.832 -12.692 -41.865 1.00 26.58 322 ASP A CA 1
ATOM 722 C C . ASP A 1 105 ? -18.770 -12.422 -40.686 1.00 25.20 322 ASP A C 1
ATOM 723 O O . ASP A 1 105 ? -19.681 -11.593 -40.782 1.00 28.10 322 ASP A O 1
ATOM 728 N N . GLU A 1 106 ? -18.531 -13.096 -39.558 1.00 25.55 323 GLU A N 1
ATOM 729 C CA . GLU A 1 106 ? -19.291 -12.909 -38.330 1.00 25.10 323 GLU A CA 1
ATOM 730 C C . GLU A 1 106 ? -18.338 -12.747 -37.155 1.00 20.39 323 GLU A C 1
ATOM 731 O O . GLU A 1 106 ? -17.273 -13.368 -37.121 1.00 22.60 323 GLU A O 1
ATOM 737 N N . LEU A 1 107 ? -18.747 -11.940 -36.178 1.00 21.89 324 LEU A N 1
ATOM 738 C CA . LEU A 1 107 ? -17.946 -11.674 -34.984 1.00 21.01 324 LEU A CA 1
ATOM 739 C C . LEU A 1 107 ? -18.611 -12.280 -33.754 1.00 19.37 324 LEU A C 1
ATOM 740 O O . LEU A 1 107 ? -19.740 -11.909 -33.401 1.00 20.67 324 LEU A O 1
ATOM 745 N N . VAL A 1 108 ? -17.876 -13.161 -33.081 1.00 18.01 325 VAL A N 1
ATOM 746 C CA . VAL A 1 108 ? -18.395 -13.897 -31.910 1.00 19.41 325 VAL A CA 1
ATOM 747 C C . VAL A 1 108 ? -18.023 -13.068 -30.685 1.00 17.74 325 VAL A C 1
ATOM 748 O O . VAL A 1 108 ? -17.040 -13.326 -29.983 1.00 18.63 325 VAL A O 1
ATOM 752 N N . TYR A 1 109 ? -18.822 -12.025 -30.424 1.00 16.28 326 TYR A N 1
ATOM 753 C CA . TYR A 1 109 ? -18.626 -11.262 -29.199 1.00 16.17 326 TYR A CA 1
ATOM 754 C C . TYR A 1 109 ? -18.867 -12.143 -27.980 1.00 17.51 326 TYR A C 1
ATOM 755 O O . TYR A 1 109 ? -18.151 -12.038 -26.972 1.00 18.23 326 TYR A O 1
ATOM 764 N N . ALA A 1 110 ? -19.852 -13.037 -28.075 1.00 17.91 327 ALA A N 1
ATOM 765 C CA . ALA A 1 110 ? -20.111 -14.084 -27.096 1.00 19.11 327 ALA A CA 1
ATOM 766 C C . ALA A 1 110 ? -20.853 -15.208 -27.810 1.00 18.44 327 ALA A C 1
ATOM 767 O O . ALA A 1 110 ? -21.325 -15.047 -28.941 1.00 19.44 327 ALA A O 1
ATOM 769 N N . ASP A 1 111 ? -20.950 -16.367 -27.144 1.00 20.96 328 ASP A N 1
ATOM 770 C CA . ASP A 1 111 ? -21.645 -17.493 -27.764 1.00 23.45 328 ASP A CA 1
ATOM 771 C C . ASP A 1 111 ? -23.099 -17.151 -28.075 1.00 21.11 328 ASP A C 1
ATOM 772 O O . ASP A 1 111 ? -23.660 -17.655 -29.054 1.00 24.99 328 ASP A O 1
ATOM 777 N N . ASP A 1 112 ? -23.708 -16.299 -27.255 1.00 21.89 329 ASP A N 1
ATOM 778 C CA . ASP A 1 112 ? -25.068 -15.818 -27.453 1.00 23.29 329 ASP A CA 1
ATOM 779 C C . ASP A 1 112 ? -25.109 -14.433 -28.090 1.00 24.44 329 ASP A C 1
ATOM 780 O O . ASP A 1 112 ? -26.139 -13.757 -28.009 1.00 25.56 329 ASP A O 1
ATOM 785 N N . TYR A 1 113 ? -24.006 -13.982 -28.712 1.00 21.36 330 TYR A N 1
ATOM 786 C CA . TYR A 1 113 ? -24.025 -12.659 -29.352 1.00 18.98 330 TYR A CA 1
ATOM 787 C C . TYR A 1 113 ? -23.024 -12.657 -30.516 1.00 22.45 330 TYR A C 1
ATOM 788 O O . TYR A 1 113 ? -21.873 -12.204 -30.402 1.00 19.82 330 TYR A O 1
ATOM 797 N N . ILE A 1 114 ? -23.490 -13.142 -31.664 1.00 21.49 331 ILE A N 1
ATOM 798 C CA . ILE A 1 114 ? -22.699 -13.239 -32.886 1.00 21.08 331 ILE A CA 1
ATOM 799 C C . ILE A 1 114 ? -23.259 -12.241 -33.893 1.00 24.77 331 ILE A C 1
ATOM 800 O O . ILE A 1 114 ? -24.417 -12.362 -34.313 1.00 25.28 331 ILE A O 1
ATOM 805 N N . MET A 1 115 ? -22.439 -11.266 -34.293 1.00 19.93 332 MET A N 1
ATOM 806 C CA . MET A 1 115 ? -22.884 -10.161 -35.139 1.00 20.63 332 MET A CA 1
ATOM 807 C C . MET A 1 115 ? -22.482 -10.412 -36.583 1.00 24.03 332 MET A C 1
ATOM 808 O O . MET A 1 115 ? -21.293 -10.581 -36.880 1.00 24.37 332 MET A O 1
ATOM 813 N N . ASP A 1 116 ? -23.468 -10.417 -37.477 1.00 24.60 333 ASP A N 1
ATOM 814 C CA . ASP A 1 116 ? -23.200 -10.442 -38.903 1.00 26.41 333 ASP A CA 1
ATOM 815 C C . ASP A 1 116 ? -23.296 -9.017 -39.447 1.00 22.04 333 ASP A C 1
ATOM 816 O O . ASP A 1 116 ? -23.470 -8.048 -38.698 1.00 24.41 333 ASP A O 1
ATOM 821 N N . GLU A 1 117 ? -23.186 -8.881 -40.771 1.00 28.50 334 GLU A N 1
ATOM 822 C CA . GLU A 1 117 ? -23.128 -7.553 -41.373 1.00 33.39 334 GLU A CA 1
ATOM 823 C C . GLU A 1 117 ? -24.397 -6.753 -41.103 1.00 27.67 334 GLU A C 1
ATOM 824 O O . GLU A 1 117 ? -24.325 -5.568 -40.764 1.00 26.10 334 GLU A O 1
ATOM 830 N N . ASP A 1 118 ? -25.568 -7.387 -41.230 1.00 31.45 335 ASP A N 1
ATOM 831 C CA . ASP A 1 118 ? -26.830 -6.694 -40.968 1.00 34.06 335 ASP A CA 1
ATOM 832 C C . ASP A 1 118 ? -26.872 -6.134 -39.551 1.00 26.37 335 ASP A C 1
ATOM 833 O O . ASP A 1 118 ? -27.235 -4.969 -39.340 1.00 32.17 335 ASP A O 1
ATOM 838 N N . GLN A 1 119 ? -26.496 -6.951 -38.562 1.00 26.59 336 GLN A N 1
ATOM 839 C CA . GLN A 1 119 ? -26.504 -6.475 -37.182 1.00 28.34 336 GLN A CA 1
ATOM 840 C C . GLN A 1 119 ? -25.486 -5.366 -36.973 1.00 22.73 336 GLN A C 1
ATOM 841 O O . GLN A 1 119 ? -25.726 -4.434 -36.204 1.00 25.85 336 GLN A O 1
ATOM 847 N N . SER A 1 120 ? -24.320 -5.466 -37.616 1.00 24.68 337 SER A N 1
ATOM 848 C CA . SER A 1 120 ? -23.345 -4.391 -37.485 1.00 23.96 337 SER A CA 1
ATOM 849 C C . SER A 1 120 ? -23.899 -3.081 -38.034 1.00 22.56 337 SER A C 1
ATOM 850 O O . SER A 1 120 ? -23.724 -2.026 -37.421 1.00 25.58 337 SER A O 1
ATOM 853 N N . LYS A 1 121 ? -24.573 -3.132 -39.185 1.00 26.63 338 LYS A N 1
ATOM 854 C CA . LYS A 1 121 ? -25.190 -1.925 -39.732 1.00 32.40 338 LYS A CA 1
ATOM 855 C C . LYS A 1 121 ? -26.223 -1.350 -38.768 1.00 26.18 338 LYS A C 1
ATOM 856 O O . LYS A 1 121 ? -26.226 -0.143 -38.489 1.00 25.78 338 LYS A O 1
ATOM 862 N N . LEU A 1 122 ? -27.096 -2.210 -38.232 1.00 29.29 339 LEU A N 1
ATOM 863 C CA . LEU A 1 122 ? -28.125 -1.750 -37.304 1.00 29.12 339 LEU A CA 1
ATOM 864 C C . LEU A 1 122 ? -27.523 -1.104 -36.061 1.00 31.47 339 LEU A C 1
ATOM 865 O O . LEU A 1 122 ? -28.101 -0.155 -35.517 1.00 35.78 339 LEU A O 1
ATOM 867 N N . ALA A 1 123 ? -26.363 -1.588 -35.600 1.00 25.55 340 ALA A N 1
ATOM 868 C CA . ALA A 1 123 ? -25.722 -1.024 -34.421 1.00 29.24 340 ALA A CA 1
ATOM 869 C C . ALA A 1 123 ? -24.845 0.181 -34.734 1.00 24.18 340 ALA A C 1
ATOM 870 O O . ALA A 1 123 ? -24.322 0.801 -33.803 1.00 28.45 340 ALA A O 1
ATOM 872 N N . GLY A 1 124 ? -24.700 0.553 -36.008 1.00 25.61 341 GLY A N 1
ATOM 873 C CA . GLY A 1 124 ? -23.792 1.630 -36.357 1.00 24.49 341 GLY A CA 1
ATOM 874 C C . GLY A 1 124 ? -22.333 1.257 -36.251 1.00 25.77 341 GLY A C 1
ATOM 875 O O . GLY A 1 124 ? -21.484 2.138 -36.083 1.00 26.69 341 GLY A O 1
ATOM 876 N N . LEU A 1 125 ? -22.022 -0.039 -36.339 1.00 25.59 342 LEU A N 1
ATOM 877 C CA . LEU A 1 125 ? -20.678 -0.559 -36.128 1.00 24.89 342 LEU A CA 1
ATOM 878 C C . LEU A 1 125 ? -20.092 -1.188 -37.385 1.00 27.38 342 LEU A C 1
ATOM 879 O O . LEU A 1 125 ? -19.150 -1.979 -37.286 1.00 25.18 342 LEU A O 1
ATOM 884 N N . LEU A 1 126 ? -20.626 -0.868 -38.568 1.00 28.07 343 LEU A N 1
ATOM 885 C CA . LEU A 1 126 ? -20.162 -1.534 -39.782 1.00 29.02 343 LEU A CA 1
ATOM 886 C C . LEU A 1 126 ? -18.668 -1.318 -39.996 1.00 25.71 343 LEU A C 1
ATOM 887 O O . LEU A 1 126 ? -17.924 -2.269 -40.265 1.00 27.52 343 LEU A O 1
ATOM 892 N N . ASP A 1 127 ? -18.206 -0.072 -39.866 1.00 28.13 344 ASP A N 1
ATOM 893 C CA . ASP A 1 127 ? -16.797 0.214 -40.127 1.00 29.78 344 ASP A CA 1
ATOM 894 C C . ASP A 1 127 ? -15.891 -0.423 -39.076 1.00 28.80 344 ASP A C 1
ATOM 895 O O . ASP A 1 127 ? -14.848 -1.003 -39.415 1.00 26.54 344 ASP A O 1
ATOM 900 N N . LEU A 1 128 ? -16.273 -0.340 -37.797 1.00 27.37 345 LEU A N 1
ATOM 901 C CA . LEU A 1 128 ? -15.460 -0.944 -36.744 1.00 21.10 345 LEU A CA 1
ATOM 902 C C . LEU A 1 128 ? -15.406 -2.463 -36.887 1.00 21.90 345 LEU A C 1
ATOM 903 O O . LEU A 1 128 ? -14.333 -3.074 -36.788 1.00 22.69 345 LEU A O 1
ATOM 908 N N . ASN A 1 129 ? -16.558 -3.096 -37.115 1.00 21.70 346 ASN A N 1
ATOM 909 C CA . ASN A 1 129 ? -16.564 -4.547 -37.198 1.00 19.61 346 ASN A CA 1
ATOM 910 C C . ASN A 1 129 ? -15.877 -5.034 -38.469 1.00 19.81 346 ASN A C 1
ATOM 911 O O . ASN A 1 129 ? -15.302 -6.127 -38.477 1.00 19.75 346 ASN A O 1
ATOM 916 N N . ASN A 1 130 ? -15.894 -4.233 -39.539 1.00 21.39 347 ASN A N 1
ATOM 917 C CA . ASN A 1 130 ? -15.118 -4.604 -40.718 1.00 21.22 347 ASN A CA 1
ATOM 918 C C . ASN A 1 130 ? -13.619 -4.567 -40.428 1.00 19.36 347 ASN A C 1
ATOM 919 O O . ASN A 1 130 ? -12.871 -5.428 -40.912 1.00 20.13 347 ASN A O 1
ATOM 924 N N . ALA A 1 131 ? -13.165 -3.598 -39.625 1.00 21.69 348 ALA A N 1
ATOM 925 C CA . ALA A 1 131 ? -11.758 -3.578 -39.229 1.00 22.62 348 ALA A CA 1
ATOM 926 C C . ALA A 1 131 ? -11.402 -4.797 -38.387 1.00 21.19 348 ALA A C 1
ATOM 927 O O . ALA A 1 131 ? -10.338 -5.399 -38.566 1.00 22.10 348 ALA A O 1
ATOM 929 N N . ILE A 1 132 ? -12.285 -5.189 -37.462 1.00 19.28 349 ILE A N 1
ATOM 930 C CA . ILE A 1 132 ? -12.027 -6.390 -36.676 1.00 18.24 349 ILE A CA 1
ATOM 931 C C . ILE A 1 132 ? -11.995 -7.621 -37.580 1.00 19.36 349 ILE A C 1
ATOM 932 O O . ILE A 1 132 ? -11.165 -8.522 -37.401 1.00 19.58 349 ILE A O 1
ATOM 937 N N . LEU A 1 133 ? -12.875 -7.672 -38.587 1.00 19.33 350 LEU A N 1
ATOM 938 C CA . LEU A 1 133 ? -12.835 -8.793 -39.520 1.00 18.73 350 LEU A CA 1
ATOM 939 C C . LEU A 1 133 ? -11.545 -8.815 -40.346 1.00 19.15 350 LEU A C 1
ATOM 940 O O . LEU A 1 133 ? -11.107 -9.886 -40.774 1.00 19.55 350 LEU A O 1
ATOM 945 N N . GLN A 1 134 ? -10.918 -7.651 -40.559 1.00 19.04 351 GLN A N 1
ATOM 946 C CA . GLN A 1 134 ? -9.610 -7.620 -41.210 1.00 19.63 351 GLN A CA 1
ATOM 947 C C . GLN A 1 134 ? -8.547 -8.295 -40.345 1.00 19.20 351 GLN A C 1
ATOM 948 O O . GLN A 1 134 ? -7.688 -9.022 -40.860 1.00 20.43 351 GLN A O 1
ATOM 954 N N . LEU A 1 135 ? -8.594 -8.071 -39.026 1.00 16.94 352 LEU A N 1
ATOM 955 C CA . LEU A 1 135 ? -7.720 -8.805 -38.112 1.00 16.74 352 LEU A CA 1
ATOM 956 C C . LEU A 1 135 ? -7.980 -10.303 -38.178 1.00 17.06 352 LEU A C 1
ATOM 957 O O . LEU A 1 135 ? -7.039 -11.109 -38.200 1.00 17.49 352 LEU A O 1
ATOM 962 N N . VAL A 1 136 ? -9.261 -10.693 -38.197 1.00 16.98 353 VAL A N 1
ATOM 963 C CA . VAL A 1 136 ? -9.617 -12.106 -38.286 1.00 16.68 353 VAL A CA 1
ATOM 964 C C . VAL A 1 136 ? -9.048 -12.717 -39.561 1.00 18.15 353 VAL A C 1
ATOM 965 O O . VAL A 1 136 ? -8.456 -13.803 -39.539 1.00 18.60 353 VAL A O 1
ATOM 969 N N . LYS A 1 137 ? -9.197 -12.009 -40.686 1.00 18.51 354 LYS A N 1
ATOM 970 C CA . LYS A 1 137 ? -8.725 -12.524 -41.969 1.00 18.38 354 LYS A CA 1
ATOM 971 C C . LYS A 1 137 ? -7.230 -12.830 -41.921 1.00 19.89 354 LYS A C 1
ATOM 972 O O . LYS A 1 137 ? -6.788 -13.911 -42.334 1.00 20.21 354 LYS A O 1
ATOM 976 N N . LYS A 1 138 ? -6.438 -11.911 -41.366 1.00 19.84 355 LYS A N 1
ATOM 977 C CA . LYS A 1 138 ? -4.999 -12.134 -41.313 1.00 19.58 355 LYS A CA 1
ATOM 978 C C . LYS A 1 138 ? -4.650 -13.291 -40.385 1.00 19.77 355 LYS A C 1
ATOM 979 O O . LYS A 1 138 ? -3.814 -14.131 -40.725 1.00 20.21 355 LYS A O 1
ATOM 985 N N . TYR A 1 139 ? -5.294 -13.376 -39.214 1.00 17.66 356 TYR A N 1
ATOM 986 C CA . TYR A 1 139 ? -4.957 -14.471 -38.308 1.00 17.04 356 TYR A CA 1
ATOM 987 C C . TYR A 1 139 ? -5.419 -15.826 -38.840 1.00 20.15 356 TYR A C 1
ATOM 988 O O . TYR A 1 139 ? -4.792 -16.844 -38.534 1.00 18.67 356 TYR A O 1
ATOM 997 N N . LYS A 1 140 ? -6.517 -15.863 -39.608 1.00 19.38 357 LYS A N 1
ATOM 998 C CA A LYS A 1 140 ? -6.922 -17.101 -40.273 0.59 22.80 357 LYS A CA 1
ATOM 999 C CA B LYS A 1 140 ? -6.923 -17.100 -40.272 0.41 22.81 357 LYS A CA 1
ATOM 1000 C C . LYS A 1 140 ? -5.822 -17.613 -41.195 1.00 22.51 357 LYS A C 1
ATOM 1001 O O . LYS A 1 140 ? -5.466 -18.797 -41.163 1.00 23.77 357 LYS A O 1
ATOM 1012 N N . SER A 1 141 ? -5.286 -16.733 -42.047 1.00 20.88 358 SER A N 1
ATOM 1013 C CA . SER A 1 141 ? -4.255 -17.167 -42.987 1.00 23.31 358 SER A CA 1
ATOM 1014 C C . SER A 1 141 ? -2.993 -17.619 -42.271 1.00 25.66 358 SER A C 1
ATOM 1015 O O . SER A 1 141 ? -2.309 -18.534 -42.743 1.00 26.96 358 SER A O 1
ATOM 1018 N N . MET A 1 142 ? -2.684 -17.020 -41.124 1.00 19.48 359 MET A N 1
ATOM 1019 C CA . MET A 1 142 ? -1.530 -17.424 -40.334 1.00 19.52 359 MET A CA 1
ATOM 1020 C C . MET A 1 142 ? -1.802 -18.640 -39.460 1.00 21.05 359 MET A C 1
ATOM 1021 O O . MET A 1 142 ? -0.867 -19.145 -38.830 1.00 21.01 359 MET A O 1
ATOM 1026 N N . LYS A 1 143 ? -3.047 -19.114 -39.404 1.00 20.38 360 LYS A N 1
ATOM 1027 C CA . LYS A 1 143 ? -3.433 -20.233 -38.544 1.00 19.35 360 LYS A CA 1
ATOM 1028 C C . LYS A 1 143 ? -3.041 -19.968 -37.090 1.00 18.25 360 LYS A C 1
ATOM 1029 O O . LYS A 1 143 ? -2.351 -20.760 -36.449 1.00 19.98 360 LYS A O 1
ATOM 1035 N N . LEU A 1 144 ? -3.507 -18.827 -36.572 1.00 16.59 361 LEU A N 1
ATOM 1036 C CA . LEU A 1 144 ? -3.234 -18.434 -35.192 1.00 17.37 361 LEU A CA 1
ATOM 1037 C C . LEU A 1 144 ? -3.682 -19.514 -34.210 1.00 17.97 361 LEU A C 1
ATOM 1038 O O . LEU A 1 144 ? -4.825 -19.978 -34.261 1.00 19.91 361 LEU A O 1
ATOM 1043 N N . GLU A 1 145 ? -2.780 -19.890 -33.306 1.00 16.23 362 GLU A N 1
ATOM 1044 C CA . GLU A 1 145 ? -3.004 -20.912 -32.287 1.00 17.52 362 GLU A CA 1
ATOM 1045 C C . GLU A 1 145 ? -3.385 -20.260 -30.961 1.00 18.39 362 GLU A C 1
ATOM 1046 O O . GLU A 1 145 ? -3.047 -19.101 -30.703 1.00 17.00 362 GLU A O 1
ATOM 1052 N N . LYS A 1 146 ? -4.072 -21.024 -30.097 1.00 17.16 363 LYS A N 1
ATOM 1053 C CA . LYS A 1 146 ? -4.446 -20.472 -28.795 1.00 15.14 363 LYS A CA 1
ATOM 1054 C C . LYS A 1 146 ? -3.211 -20.040 -27.998 1.00 15.86 363 LYS A C 1
ATOM 1055 O O . LYS A 1 146 ? -3.239 -19.008 -27.310 1.00 16.63 363 LYS A O 1
ATOM 1061 N N . GLU A 1 147 ? -2.124 -20.821 -28.089 1.00 17.49 364 GLU A N 1
ATOM 1062 C CA . GLU A 1 147 ? -0.857 -20.465 -27.451 1.00 16.90 364 GLU A CA 1
ATOM 1063 C C . GLU A 1 147 ? -0.368 -19.094 -27.897 1.00 17.13 364 GLU A C 1
ATOM 1064 O O . GLU A 1 147 ? 0.132 -18.303 -27.086 1.00 17.10 364 GLU A O 1
ATOM 1070 N N . GLU A 1 148 ? -0.502 -18.806 -29.189 1.00 16.52 365 GLU A N 1
ATOM 1071 C CA . GLU A 1 148 ? -0.035 -17.536 -29.731 1.00 15.41 365 GLU A CA 1
ATOM 1072 C C . GLU A 1 148 ? -0.978 -16.400 -29.354 1.00 16.19 365 GLU A C 1
ATOM 1073 O O . GLU A 1 148 ? -0.525 -15.294 -29.034 1.00 16.59 365 GLU A O 1
ATOM 1079 N N . PHE A 1 149 ? -2.286 -16.674 -29.354 1.00 16.16 366 PHE A N 1
ATOM 1080 C CA . PHE A 1 149 ? -3.281 -15.699 -28.917 1.00 14.54 366 PHE A CA 1
ATOM 1081 C C . PHE A 1 149 ? -3.027 -15.223 -27.485 1.00 15.69 366 PHE A C 1
ATOM 1082 O O . PHE A 1 149 ? -3.008 -14.014 -27.217 1.00 15.80 366 PHE A O 1
ATOM 1090 N N . VAL A 1 150 ? -2.850 -16.153 -26.539 1.00 16.14 367 VAL A N 1
ATOM 1091 C CA . VAL A 1 150 ? -2.703 -15.700 -25.156 1.00 14.65 367 VAL A CA 1
ATOM 1092 C C . VAL A 1 150 ? -1.387 -14.948 -24.961 1.00 15.54 367 VAL A C 1
ATOM 1093 O O . VAL A 1 150 ? -1.318 -14.002 -24.166 1.00 16.19 367 VAL A O 1
ATOM 1097 N N . THR A 1 151 ? -0.335 -15.343 -25.684 1.00 15.68 368 THR A N 1
ATOM 1098 C CA . THR A 1 151 ? 0.940 -14.643 -25.564 1.00 15.02 368 THR A CA 1
ATOM 1099 C C . THR A 1 151 ? 0.846 -13.244 -26.170 1.00 15.46 368 THR A C 1
ATOM 1100 O O . THR A 1 151 ? 1.384 -12.285 -25.604 1.00 15.50 368 THR A O 1
ATOM 1104 N N . LEU A 1 152 ? 0.137 -13.102 -27.304 1.00 14.99 369 LEU A N 1
ATOM 1105 C CA . LEU A 1 152 ? -0.050 -11.779 -27.900 1.00 16.97 369 LEU A CA 1
ATOM 1106 C C . LEU A 1 152 ? -0.896 -10.868 -27.015 1.00 14.67 369 LEU A C 1
ATOM 1107 O O . LEU A 1 152 ? -0.657 -9.655 -26.969 1.00 15.19 369 LEU A O 1
ATOM 1112 N N . LYS A 1 153 ? -1.896 -11.412 -26.309 1.00 14.95 370 LYS A N 1
ATOM 1113 C CA . LYS A 1 153 ? -2.637 -10.589 -25.351 1.00 15.39 370 LYS A CA 1
ATOM 1114 C C . LYS A 1 153 ? -1.706 -10.020 -24.285 1.00 14.99 370 LYS A C 1
ATOM 1115 O O . LYS A 1 153 ? -1.780 -8.831 -23.949 1.00 14.47 370 LYS A O 1
ATOM 1121 N N . ALA A 1 154 ? -0.809 -10.856 -23.745 1.00 14.52 371 ALA A N 1
ATOM 1122 C CA . ALA A 1 154 ? 0.111 -10.376 -22.717 1.00 15.40 371 ALA A CA 1
ATOM 1123 C C . ALA A 1 154 ? 1.105 -9.364 -23.289 1.00 13.49 371 ALA A C 1
ATOM 1124 O O . ALA A 1 154 ? 1.393 -8.346 -22.651 1.00 14.20 371 ALA A O 1
ATOM 1126 N N . ILE A 1 155 ? 1.607 -9.606 -24.510 1.00 13.95 372 ILE A N 1
ATOM 1127 C CA . ILE A 1 155 ? 2.522 -8.659 -25.145 1.00 14.00 372 ILE A CA 1
ATOM 1128 C C . ILE A 1 155 ? 1.821 -7.332 -25.414 1.00 14.67 372 ILE A C 1
ATOM 1129 O O . ILE A 1 155 ? 2.403 -6.262 -25.211 1.00 16.17 372 ILE A O 1
ATOM 1134 N N . ALA A 1 156 ? 0.561 -7.375 -25.866 1.00 14.71 373 ALA A N 1
ATOM 1135 C CA . ALA A 1 156 ? -0.171 -6.132 -26.105 1.00 12.85 373 ALA A CA 1
ATOM 1136 C C . ALA A 1 156 ? -0.322 -5.321 -24.821 1.00 15.83 373 ALA A C 1
ATOM 1137 O O . ALA A 1 156 ? -0.232 -4.086 -24.842 1.00 15.47 373 ALA A O 1
ATOM 1139 N N . LEU A 1 157 ? -0.551 -5.991 -23.690 1.00 14.53 374 LEU A N 1
ATOM 1140 C CA . LEU A 1 157 ? -0.595 -5.292 -22.411 1.00 13.55 374 LEU A CA 1
ATOM 1141 C C . LEU A 1 157 ? 0.746 -4.641 -22.095 1.00 16.20 374 LEU A C 1
ATOM 1142 O O . LEU A 1 157 ? 0.807 -3.460 -21.748 1.00 16.64 374 LEU A O 1
ATOM 1147 N N . ALA A 1 158 ? 1.834 -5.407 -22.192 1.00 14.66 375 ALA A N 1
ATOM 1148 C CA . ALA A 1 158 ? 3.136 -4.877 -21.803 1.00 16.13 375 ALA A CA 1
ATOM 1149 C C . ALA A 1 158 ? 3.635 -3.794 -22.756 1.00 15.66 375 ALA A C 1
ATOM 1150 O O . ALA A 1 158 ? 4.344 -2.873 -22.331 1.00 17.27 375 ALA A O 1
ATOM 1152 N N . ASN A 1 159 ? 3.261 -3.869 -24.034 1.00 14.99 376 ASN A N 1
ATOM 1153 C CA . ASN A 1 159 ? 3.752 -2.987 -25.087 1.00 13.37 376 ASN A CA 1
ATOM 1154 C C . ASN A 1 159 ? 2.763 -1.872 -25.432 1.00 15.83 376 ASN A C 1
ATOM 1155 O O . ASN A 1 159 ? 2.804 -1.337 -26.543 1.00 18.27 376 ASN A O 1
ATOM 1160 N N . SER A 1 160 ? 1.899 -1.474 -24.495 1.00 17.81 377 SER A N 1
ATOM 1161 C CA . SER A 1 160 ? 0.785 -0.600 -24.864 1.00 17.90 377 SER A CA 1
ATOM 1162 C C . SER A 1 160 ? 1.134 0.889 -24.951 1.00 16.83 377 SER A C 1
ATOM 1163 O O . SER A 1 160 ? 0.265 1.671 -25.343 1.00 18.61 377 SER A O 1
ATOM 1166 N N . ASP A 1 161 ? 2.370 1.293 -24.628 1.00 17.20 378 ASP A N 1
ATOM 1167 C CA . ASP A 1 161 ? 2.894 2.644 -24.924 1.00 17.00 378 ASP A CA 1
ATOM 1168 C C . ASP A 1 161 ? 2.161 3.743 -24.155 1.00 20.39 378 ASP A C 1
ATOM 1169 O O . ASP A 1 161 ? 1.940 4.837 -24.679 1.00 21.21 378 ASP A O 1
ATOM 1174 N N . SER A 1 162 ? 1.800 3.462 -22.903 1.00 18.86 379 SER A N 1
ATOM 1175 C CA . SER A 1 162 ? 1.275 4.516 -22.043 1.00 18.43 379 SER A CA 1
ATOM 1176 C C . SER A 1 162 ? 2.274 5.664 -21.922 1.00 21.80 379 SER A C 1
ATOM 1177 O O . SER A 1 162 ? 3.485 5.445 -21.802 1.00 22.90 379 SER A O 1
ATOM 1180 N N . MET A 1 163 ? 1.743 6.893 -21.944 1.00 23.00 380 MET A N 1
ATOM 1181 C CA . MET A 1 163 ? 2.533 8.103 -21.722 1.00 26.41 380 MET A CA 1
ATOM 1182 C C . MET A 1 163 ? 2.905 8.311 -20.258 1.00 29.96 380 MET A C 1
ATOM 1183 O O . MET A 1 163 ? 3.694 9.215 -19.967 1.00 32.49 380 MET A O 1
ATOM 1188 N N . HIS A 1 164 ? 2.364 7.509 -19.336 1.00 24.99 381 HIS A N 1
ATOM 1189 C CA . HIS A 1 164 ? 2.396 7.814 -17.910 1.00 27.48 381 HIS A CA 1
ATOM 1190 C C . HIS A 1 164 ? 3.228 6.829 -17.091 1.00 27.45 381 HIS A C 1
ATOM 1191 O O . HIS A 1 164 ? 3.088 6.786 -15.863 1.00 31.69 381 HIS A O 1
ATOM 1198 N N . ILE A 1 165 ? 4.098 6.046 -17.731 1.00 25.75 382 ILE A N 1
ATOM 1199 C CA . ILE A 1 165 ? 4.834 5.003 -17.023 1.00 27.86 382 ILE A CA 1
ATOM 1200 C C . ILE A 1 165 ? 5.858 5.619 -16.078 1.00 28.98 382 ILE A C 1
ATOM 1201 O O . ILE A 1 165 ? 6.595 6.542 -16.451 1.00 33.80 382 ILE A O 1
ATOM 1206 N N . GLU A 1 166 ? 5.909 5.096 -14.848 1.00 29.47 383 GLU A N 1
ATOM 1207 C CA . GLU A 1 166 ? 6.907 5.505 -13.862 1.00 30.54 383 GLU A CA 1
ATOM 1208 C C . GLU A 1 166 ? 8.218 4.754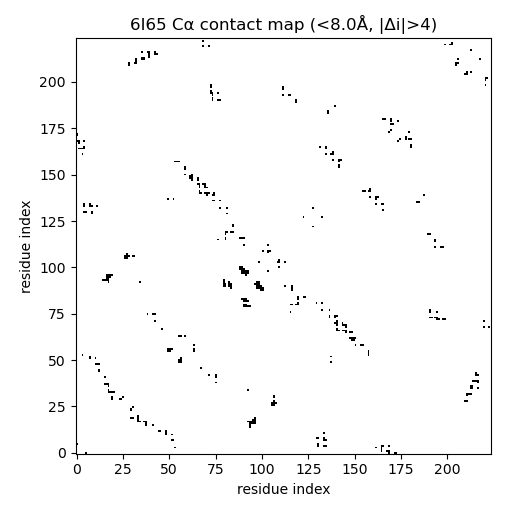 -14.067 1.00 32.50 383 GLU A C 1
ATOM 1209 O O . GLU A 1 166 ? 9.280 5.367 -14.219 1.00 37.91 383 GLU A O 1
ATOM 1215 N N . ASP A 1 167 ? 8.160 3.421 -14.075 1.00 28.44 384 ASP A N 1
ATOM 1216 C CA . ASP A 1 167 ? 9.357 2.583 -14.158 1.00 26.30 384 ASP A CA 1
ATOM 1217 C C . ASP A 1 167 ? 9.469 2.039 -15.581 1.00 26.46 384 ASP A C 1
ATOM 1218 O O . ASP A 1 167 ? 9.062 0.916 -15.889 1.00 27.22 384 ASP A O 1
ATOM 1223 N N . VAL A 1 168 ? 10.049 2.867 -16.453 1.00 30.17 385 VAL A N 1
ATOM 1224 C CA . VAL A 1 168 ? 10.190 2.527 -17.867 1.00 26.39 385 VAL A CA 1
ATOM 1225 C C . VAL A 1 168 ? 11.002 1.248 -18.040 1.00 27.47 385 VAL A C 1
ATOM 1226 O O . VAL A 1 168 ? 10.652 0.376 -18.848 1.00 26.80 385 VAL A O 1
ATOM 1230 N N . GLU A 1 169 ? 12.078 1.094 -17.262 1.00 28.81 386 GLU A N 1
ATOM 1231 C CA . GLU A 1 169 ? 12.947 -0.068 -17.415 1.00 25.67 386 GLU A CA 1
ATOM 1232 C C . GLU A 1 169 ? 12.248 -1.358 -16.999 1.00 24.82 386 GLU A C 1
ATOM 1233 O O . GLU A 1 169 ? 12.443 -2.402 -17.634 1.00 25.96 386 GLU A O 1
ATOM 1236 N N . ALA A 1 170 ? 11.419 -1.312 -15.947 1.00 26.26 387 ALA A N 1
ATOM 1237 C CA . ALA A 1 170 ? 10.701 -2.515 -15.532 1.00 27.45 387 ALA A CA 1
ATOM 1238 C C . ALA A 1 170 ? 9.669 -2.926 -16.573 1.00 23.15 387 ALA A C 1
ATOM 1239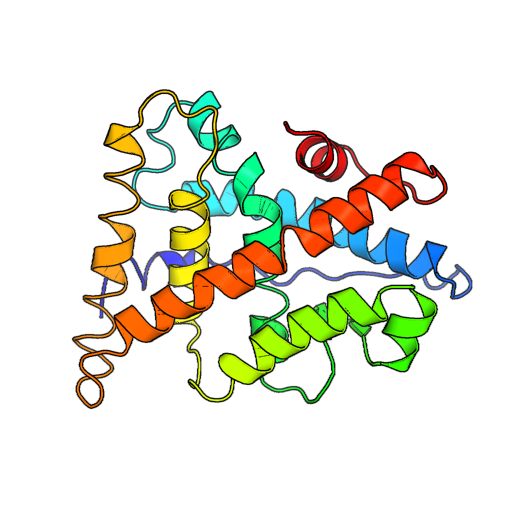 O O . ALA A 1 170 ? 9.450 -4.122 -16.800 1.00 21.41 387 ALA A O 1
ATOM 1241 N N . VAL A 1 171 ? 9.011 -1.950 -17.203 1.00 23.38 388 VAL A N 1
ATOM 1242 C CA . VAL A 1 171 ? 8.034 -2.290 -18.234 1.00 21.34 388 VAL A CA 1
ATOM 1243 C C . VAL A 1 171 ? 8.745 -2.873 -19.450 1.00 22.80 388 VAL A C 1
ATOM 1244 O O . VAL A 1 171 ? 8.274 -3.844 -20.060 1.00 21.11 388 VAL A O 1
ATOM 1248 N N . GLN A 1 172 ? 9.918 -2.330 -19.789 1.00 22.79 389 GLN A N 1
ATOM 1249 C CA A GLN A 1 172 ? 10.710 -2.902 -20.880 0.53 20.73 389 GLN A CA 1
ATOM 1250 C CA B GLN A 1 172 ? 10.689 -2.904 -20.886 0.47 20.71 389 GLN A CA 1
ATOM 1251 C C . GLN A 1 172 ? 11.134 -4.328 -20.562 1.00 19.84 389 GLN A C 1
ATOM 1252 O O . GLN A 1 172 ? 11.156 -5.191 -21.446 1.00 20.83 389 GLN A O 1
ATOM 1263 N N . LYS A 1 173 ? 11.468 -4.600 -19.295 1.00 19.20 390 LYS A N 1
ATOM 1264 C CA . LYS A 1 173 ? 11.808 -5.958 -18.889 1.00 21.60 390 LYS A CA 1
ATOM 1265 C C . LYS A 1 173 ? 10.627 -6.909 -19.080 1.00 19.88 390 LYS A C 1
ATOM 1266 O O . LYS A 1 173 ? 10.797 -8.030 -19.569 1.00 22.36 390 LYS A O 1
ATOM 1272 N N . LEU A 1 174 ? 9.424 -6.474 -18.702 1.00 19.82 391 LEU A N 1
ATOM 1273 C CA . LEU A 1 174 ? 8.228 -7.288 -18.904 1.00 21.29 391 LEU A CA 1
ATOM 1274 C C . LEU A 1 174 ? 8.014 -7.592 -20.387 1.00 18.12 391 LEU A C 1
ATOM 1275 O O . LEU A 1 174 ? 7.723 -8.739 -20.766 1.00 18.70 391 LEU A O 1
ATOM 1280 N N . GLN A 1 175 ? 8.147 -6.566 -21.237 1.00 17.07 392 GLN A N 1
ATOM 1281 C CA . GLN A 1 175 ? 8.105 -6.768 -22.684 1.00 16.03 392 GLN A CA 1
ATOM 1282 C C . GLN A 1 175 ? 9.094 -7.835 -23.118 1.00 17.40 392 GLN A C 1
ATOM 1283 O O . GLN A 1 175 ? 8.754 -8.732 -23.900 1.00 17.86 392 GLN A O 1
ATOM 1289 N N . ASP A 1 176 ? 10.327 -7.759 -22.602 1.00 18.83 393 ASP A N 1
ATOM 1290 C CA A ASP A 1 176 ? 11.350 -8.696 -23.039 0.53 17.91 393 ASP A CA 1
ATOM 1291 C CA B ASP A 1 176 ? 11.372 -8.694 -23.014 0.47 17.93 393 ASP A CA 1
ATOM 1292 C C . ASP A 1 176 ? 11.034 -10.117 -22.597 1.00 17.72 393 ASP A C 1
ATOM 1293 O O . ASP A 1 176 ? 11.258 -11.066 -23.357 1.00 18.89 393 ASP A O 1
ATOM 1302 N N . VAL A 1 177 ? 10.494 -10.280 -21.385 1.00 17.46 394 VAL A N 1
ATOM 1303 C CA . VAL A 1 177 ? 10.168 -11.606 -20.877 1.00 16.59 394 VAL A CA 1
ATOM 1304 C C . VAL A 1 177 ? 9.105 -12.274 -21.748 1.00 17.47 394 VAL A C 1
ATOM 1305 O O . VAL A 1 177 ? 9.195 -13.465 -22.070 1.00 17.92 394 VAL A O 1
ATOM 1309 N N . LEU A 1 178 ? 8.099 -11.504 -22.168 1.00 17.38 395 LEU A N 1
ATOM 1310 C CA . LEU A 1 178 ? 7.004 -12.061 -22.958 1.00 18.10 395 LEU A CA 1
ATOM 1311 C C . LEU A 1 178 ? 7.407 -12.266 -24.415 1.00 15.82 395 LEU A C 1
ATOM 1312 O O . LEU A 1 178 ? 6.998 -13.257 -25.044 1.00 15.90 395 LEU A O 1
ATOM 1317 N N . HIS A 1 179 ? 8.200 -11.332 -24.961 1.00 15.11 396 HIS A N 1
ATOM 1318 C CA . HIS A 1 179 ? 8.762 -11.517 -26.295 1.00 16.23 396 HIS A CA 1
ATOM 1319 C C . HIS A 1 179 ? 9.628 -12.773 -26.358 1.00 15.85 396 HIS A C 1
ATOM 1320 O O . HIS A 1 179 ? 9.517 -13.565 -27.304 1.00 15.83 396 HIS A O 1
ATOM 1327 N N . GLU A 1 180 ? 10.469 -12.991 -25.335 1.00 14.77 397 GLU A N 1
ATOM 1328 C CA . GLU A 1 180 ? 11.260 -14.216 -25.271 1.00 16.10 397 GLU A CA 1
ATOM 1329 C C . GLU A 1 180 ? 10.376 -15.461 -25.272 1.00 15.36 397 GLU A C 1
ATOM 1330 O O . GLU A 1 180 ? 10.693 -16.456 -25.934 1.00 18.17 397 GLU A O 1
ATOM 1336 N N . ALA A 1 181 ? 9.256 -15.420 -24.542 1.00 16.02 398 ALA A N 1
ATOM 1337 C CA . ALA A 1 181 ? 8.355 -16.573 -24.533 1.00 16.78 398 ALA A CA 1
ATOM 1338 C C . ALA A 1 181 ? 7.811 -16.862 -25.927 1.00 16.33 398 ALA A C 1
ATOM 1339 O O . ALA A 1 181 ? 7.788 -18.014 -26.373 1.00 16.56 398 ALA A O 1
ATOM 1341 N N . LEU A 1 182 ? 7.359 -15.817 -26.629 1.00 15.33 399 LEU A N 1
ATOM 1342 C CA . LEU A 1 182 ? 6.864 -15.997 -27.991 1.00 16.90 399 LEU A CA 1
ATOM 1343 C C . LEU A 1 182 ? 7.950 -16.563 -28.902 1.00 16.33 399 LEU A C 1
ATOM 1344 O O . LEU A 1 182 ? 7.695 -17.486 -29.684 1.00 16.57 399 LEU A O 1
ATOM 1349 N N . GLN A 1 183 ? 9.168 -16.007 -28.817 1.00 16.53 400 GLN A N 1
ATOM 1350 C CA A GLN A 1 183 ? 10.239 -16.472 -29.686 0.56 16.29 400 GLN A CA 1
ATOM 1351 C CA B GLN A 1 183 ? 10.269 -16.457 -29.665 0.44 16.33 400 GLN A CA 1
ATOM 1352 C C . GLN A 1 183 ? 10.608 -17.917 -29.390 1.00 16.09 400 GLN A C 1
ATOM 1353 O O . GLN A 1 183 ? 10.802 -18.711 -30.319 1.00 17.46 400 GLN A O 1
ATOM 1364 N N . ASP A 1 184 ? 10.697 -18.274 -28.102 1.00 18.20 401 ASP A N 1
ATOM 1365 C CA A ASP A 1 184 ? 11.004 -19.648 -27.721 0.68 18.38 401 ASP A CA 1
ATOM 1366 C CA B ASP A 1 184 ? 10.989 -19.651 -27.704 0.32 18.47 401 ASP A CA 1
ATOM 1367 C C . ASP A 1 184 ? 9.899 -20.603 -28.168 1.00 20.66 401 ASP A C 1
ATOM 1368 O O . ASP A 1 184 ? 10.181 -21.705 -28.657 1.00 21.73 401 ASP A O 1
ATOM 1377 N N . TYR A 1 185 ? 8.637 -20.206 -28.000 1.00 18.37 402 TYR A N 1
ATOM 1378 C CA . TYR A 1 185 ? 7.541 -21.038 -28.482 1.00 16.71 402 TYR A CA 1
ATOM 1379 C C . TYR A 1 185 ? 7.666 -21.295 -29.981 1.00 19.33 402 TYR A C 1
ATOM 1380 O O . TYR A 1 185 ? 7.575 -22.442 -30.437 1.00 19.84 402 TYR A O 1
ATOM 1389 N N . GLU A 1 186 ? 7.870 -20.233 -30.769 1.00 16.81 403 GLU A N 1
ATOM 1390 C CA . GLU A 1 186 ? 7.899 -20.394 -32.219 1.00 16.77 403 GLU A CA 1
ATOM 1391 C C . GLU A 1 186 ? 9.118 -21.187 -32.6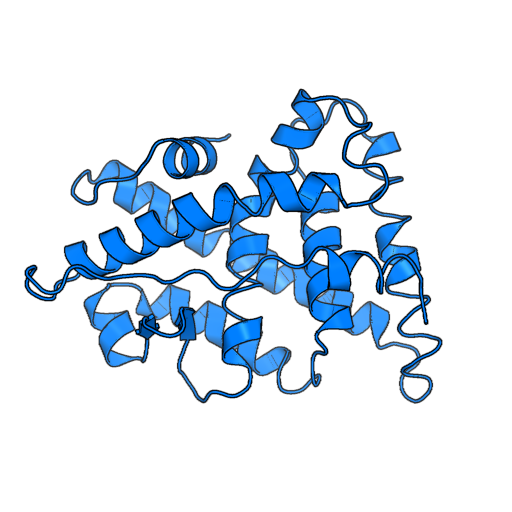73 1.00 19.82 403 GLU A C 1
ATOM 1392 O O . GLU A 1 186 ? 9.035 -21.941 -33.651 1.00 19.55 403 GLU A O 1
ATOM 1398 N N . ALA A 1 187 ? 10.253 -21.019 -31.986 1.00 20.21 404 ALA A N 1
ATOM 1399 C 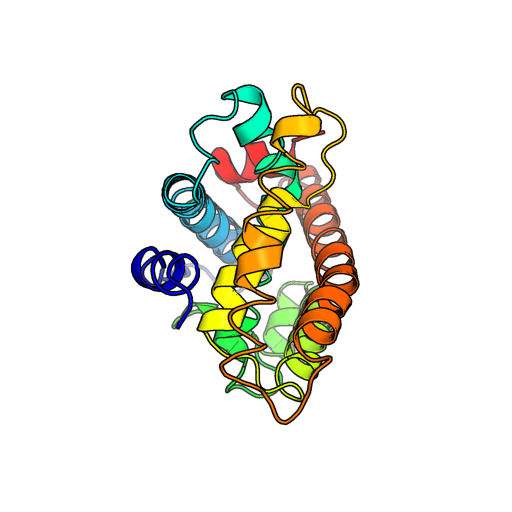CA . ALA A 1 187 ? 11.461 -21.751 -32.360 1.00 21.39 404 ALA A CA 1
ATOM 1400 C C . ALA A 1 187 ? 11.278 -23.248 -32.175 1.00 22.92 404 ALA A C 1
ATOM 1401 O O . ALA A 1 187 ? 11.824 -24.045 -32.947 1.00 26.27 404 ALA A O 1
ATOM 1403 N N . GLY A 1 188 ? 10.526 -23.650 -31.155 1.00 21.75 405 GLY A N 1
ATOM 1404 C CA . GLY A 1 188 ? 10.309 -25.054 -30.877 1.00 21.57 405 GLY A CA 1
ATOM 1405 C C . GLY A 1 188 ? 9.154 -25.659 -31.642 1.00 24.93 405 GLY A C 1
ATOM 1406 O O . GLY A 1 188 ? 9.227 -26.808 -32.091 1.00 29.34 405 GLY A O 1
ATOM 1407 N N . GLN A 1 189 ? 8.081 -24.892 -31.831 1.00 20.86 406 GLN A N 1
ATOM 1408 C CA A GLN A 1 189 ? 6.868 -25.436 -32.414 0.59 21.20 406 GLN A CA 1
ATOM 1409 C CA B GLN A 1 189 ? 6.849 -25.412 -32.408 0.41 21.25 406 GLN A CA 1
ATOM 1410 C C . GLN A 1 189 ? 6.732 -25.175 -33.908 1.00 20.90 406 GLN A C 1
ATOM 1411 O O . GLN A 1 189 ? 5.966 -25.880 -34.573 1.00 22.52 406 GLN A O 1
ATOM 1422 N N . HIS A 1 190 ? 7.467 -24.204 -34.467 1.00 19.12 407 HIS A N 1
ATOM 1423 C CA . HIS A 1 190 ? 7.298 -23.838 -35.873 1.00 16.94 407 HIS A CA 1
ATOM 1424 C C . HIS A 1 190 ? 8.651 -23.703 -36.565 1.00 22.18 407 HIS A C 1
ATOM 1425 O O . HIS A 1 190 ? 8.992 -22.668 -37.142 1.00 20.49 407 HIS A O 1
ATOM 1432 N N . MET A 1 191 ? 9.410 -24.798 -36.561 1.00 21.31 408 MET A N 1
ATOM 1433 C CA . MET A 1 191 ? 10.719 -24.776 -37.196 1.00 23.05 408 MET A CA 1
ATOM 1434 C C . MET A 1 191 ? 10.640 -24.566 -38.705 1.00 18.86 408 MET A C 1
ATOM 1435 O O . MET A 1 191 ? 11.639 -24.149 -39.304 1.00 24.74 408 MET A O 1
ATOM 1440 N N . GLU A 1 192 ? 9.487 -24.832 -39.329 1.00 18.55 409 GLU A N 1
ATOM 1441 C CA . GLU A 1 192 ? 9.327 -24.623 -40.763 1.00 20.14 409 GLU A CA 1
ATOM 1442 C C . GLU A 1 192 ? 9.324 -23.144 -41.148 1.00 23.45 409 GLU A C 1
ATOM 1443 O O . GLU A 1 192 ? 9.538 -22.829 -42.322 1.00 24.34 409 GLU A O 1
ATOM 1449 N N . ASP A 1 193 ? 9.067 -22.234 -40.204 1.00 20.04 410 ASP A N 1
ATOM 1450 C CA . ASP A 1 193 ? 9.069 -20.793 -40.481 1.00 20.46 410 ASP A CA 1
ATOM 1451 C C . ASP A 1 193 ? 9.886 -20.089 -39.409 1.00 18.94 410 ASP A C 1
ATOM 1452 O O . ASP A 1 193 ? 9.351 -19.711 -38.359 1.00 17.70 410 ASP A O 1
ATOM 1457 N N . PRO 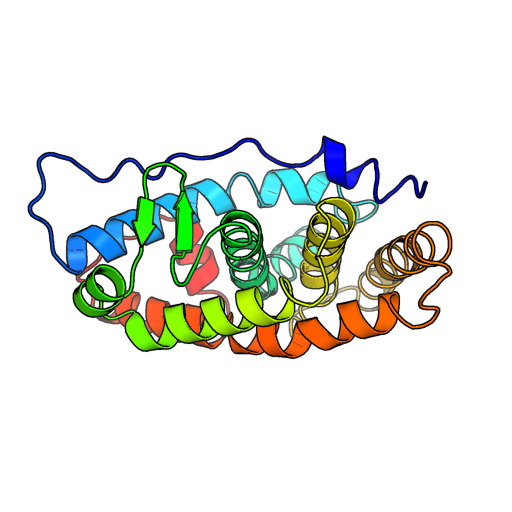A 1 194 ? 11.185 -19.882 -39.643 1.00 20.72 411 PRO A N 1
ATOM 1458 C CA . PRO A 1 194 ? 12.023 -19.223 -38.631 1.00 19.55 411 PRO A CA 1
ATOM 1459 C C . PRO A 1 194 ? 11.650 -17.772 -38.368 1.00 20.62 411 PRO A C 1
ATOM 1460 O O . PRO A 1 194 ? 12.191 -17.187 -37.422 1.00 25.94 411 PRO A O 1
ATOM 1464 N N . ARG A 1 195 ? 10.738 -17.194 -39.147 1.00 19.93 412 ARG A N 1
ATOM 1465 C CA . ARG A 1 195 ? 10.315 -15.807 -38.962 1.00 19.01 412 ARG A CA 1
ATOM 1466 C C . ARG A 1 195 ? 8.893 -15.691 -38.420 1.00 17.99 412 ARG A C 1
ATOM 1467 O O . ARG A 1 195 ? 8.295 -14.611 -38.486 1.00 19.71 412 ARG A O 1
ATOM 1475 N N . ARG A 1 196 ? 8.315 -16.785 -37.905 1.00 17.13 413 ARG A N 1
ATOM 1476 C CA . ARG A 1 196 ? 6.915 -16.731 -37.501 1.00 14.84 413 ARG A CA 1
ATOM 1477 C C . ARG A 1 196 ? 6.706 -15.800 -36.307 1.00 15.69 413 ARG A C 1
ATOM 1478 O O . ARG A 1 196 ? 5.703 -15.088 -36.260 1.00 14.74 413 ARG A O 1
ATOM 1486 N N . ALA A 1 197 ? 7.634 -15.769 -35.345 1.00 15.34 414 ALA A N 1
ATOM 1487 C CA . ALA A 1 197 ? 7.444 -14.875 -34.204 1.00 14.74 414 ALA A CA 1
ATOM 1488 C C . ALA A 1 197 ? 7.355 -13.429 -34.661 1.00 15.15 414 ALA A C 1
ATOM 1489 O O . ALA A 1 197 ? 6.483 -12.678 -34.207 1.00 14.88 414 ALA A O 1
ATOM 1491 N N . GLY A 1 198 ? 8.230 -13.033 -35.588 1.00 16.00 415 GLY A N 1
ATOM 1492 C CA . GLY A 1 198 ? 8.177 -11.670 -36.095 1.00 15.54 415 GLY A CA 1
ATOM 1493 C C . GLY A 1 198 ? 6.915 -11.381 -36.884 1.00 14.83 415 GLY A C 1
ATOM 1494 O O . GLY A 1 198 ? 6.371 -10.276 -36.813 1.00 15.07 415 GLY A O 1
ATOM 1495 N N . LYS A 1 199 ? 6.416 -12.367 -37.646 1.00 14.60 416 LYS A N 1
ATOM 1496 C CA . LYS A 1 199 ? 5.130 -12.196 -38.311 1.00 14.87 416 LYS A CA 1
ATOM 1497 C C . LYS A 1 199 ? 4.027 -11.941 -37.290 1.00 14.85 416 LYS A C 1
ATOM 1498 O O . LYS A 1 199 ? 3.153 -11.095 -37.510 1.00 15.28 416 LYS A O 1
ATOM 1504 N N . MET A 1 200 ? 4.057 -12.662 -36.156 1.00 13.76 417 MET A N 1
ATOM 1505 C CA . MET A 1 200 ? 3.085 -12.394 -35.103 1.00 15.13 417 MET A CA 1
ATOM 1506 C C . MET A 1 200 ? 3.222 -10.972 -34.571 1.00 15.06 417 MET A C 1
ATOM 1507 O O . MET A 1 200 ? 2.220 -10.272 -34.399 1.00 13.89 417 MET A O 1
ATOM 1512 N N . LEU A 1 201 ? 4.453 -10.514 -34.329 1.00 14.52 418 LEU A N 1
ATOM 1513 C CA . LEU A 1 201 ? 4.626 -9.149 -33.829 1.00 12.98 418 LEU A CA 1
ATOM 1514 C C . LEU A 1 201 ? 4.137 -8.122 -34.843 1.00 13.53 418 LEU A C 1
ATOM 1515 O O . LEU A 1 201 ? 3.596 -7.074 -34.458 1.00 14.89 418 LEU A O 1
ATOM 1520 N N . MET A 1 202 ? 4.267 -8.427 -36.143 1.00 13.72 419 MET A N 1
ATOM 1521 C CA . MET A 1 202 ? 3.843 -7.501 -37.188 1.00 13.40 419 MET A CA 1
ATOM 1522 C C . MET A 1 202 ? 2.332 -7.408 -37.322 1.00 13.92 419 MET A C 1
ATOM 1523 O O . MET A 1 202 ? 1.871 -6.561 -38.094 1.00 15.23 419 MET A O 1
ATOM 1528 N N . THR A 1 203 ? 1.559 -8.203 -36.573 1.00 13.91 420 THR A N 1
ATOM 1529 C CA . THR A 1 203 ? 0.109 -8.032 -36.536 1.00 15.49 420 THR A CA 1
ATOM 1530 C C . THR A 1 203 ? -0.323 -7.012 -35.501 1.00 14.03 420 THR A C 1
ATOM 1531 O O . THR A 1 203 ? -1.495 -6.601 -35.502 1.00 14.53 420 THR A O 1
ATOM 1535 N N . LEU A 1 204 ? 0.583 -6.582 -34.629 1.00 13.68 421 LEU A N 1
ATOM 1536 C CA . LEU A 1 204 ? 0.211 -5.674 -33.549 1.00 13.20 421 LEU A CA 1
ATOM 1537 C C . LEU A 1 204 ? -0.150 -4.261 -34.027 1.00 14.85 421 LEU A C 1
ATOM 1538 O O . LEU A 1 204 ? -1.020 -3.641 -33.405 1.00 14.52 421 LEU A O 1
ATOM 1543 N N . PRO A 1 205 ? 0.449 -3.706 -35.099 1.00 13.49 422 PRO A N 1
ATOM 1544 C CA . PRO A 1 205 ? -0.004 -2.370 -35.549 1.00 13.36 422 PRO A CA 1
ATOM 1545 C C . PRO A 1 205 ? -1.478 -2.316 -35.922 1.00 13.47 422 PRO A C 1
ATOM 1546 O O . PRO A 1 205 ? -2.160 -1.347 -35.563 1.00 13.63 422 PRO A O 1
ATOM 1550 N N . LEU A 1 206 ? -1.994 -3.333 -36.621 1.00 13.95 423 LEU A N 1
ATOM 1551 C CA . LEU A 1 206 ? -3.413 -3.316 -36.966 1.00 14.41 423 LEU A CA 1
ATOM 1552 C C . LEU A 1 206 ? -4.285 -3.473 -35.729 1.00 16.07 423 LEU A C 1
ATOM 1553 O O . LEU A 1 206 ? -5.366 -2.867 -35.647 1.00 16.61 423 LEU A O 1
ATOM 1558 N N . LEU A 1 207 ? -3.830 -4.247 -34.744 1.00 14.64 424 LEU A N 1
ATOM 1559 C CA . LEU A 1 207 ? -4.572 -4.331 -33.487 1.00 15.17 424 LEU A CA 1
ATOM 1560 C C . LEU A 1 207 ? -4.644 -2.969 -32.797 1.00 16.55 424 LEU A C 1
ATOM 1561 O O . LEU A 1 207 ? -5.709 -2.565 -32.308 1.00 16.55 424 LEU A O 1
ATOM 1566 N N . ARG A 1 208 ? -3.520 -2.234 -32.757 1.00 15.50 425 ARG A N 1
ATOM 1567 C CA . ARG A 1 208 ? -3.496 -0.906 -32.150 1.00 15.75 425 ARG A CA 1
ATOM 1568 C C . ARG A 1 208 ? -4.405 0.054 -32.906 1.00 15.99 425 ARG A C 1
ATOM 1569 O O . ARG A 1 208 ? -5.179 0.792 -32.291 1.00 17.66 425 ARG A O 1
ATOM 1577 N N . GLN A 1 209 ? -4.368 -0.005 -34.242 1.00 15.32 426 GLN A N 1
ATOM 1578 C CA . GLN A 1 209 ? -5.207 0.856 -35.072 1.00 16.62 426 GLN A CA 1
ATOM 1579 C C . GLN A 1 209 ? -6.683 0.576 -34.843 1.00 16.48 426 GLN A C 1
ATOM 1580 O O . GLN A 1 209 ? -7.491 1.512 -34.711 1.00 18.39 426 GLN A O 1
ATOM 1586 N N . THR A 1 210 ? -7.045 -0.706 -34.779 1.00 16.67 427 THR A N 1
ATOM 1587 C CA . THR A 1 210 ? -8.457 -1.062 -34.635 1.00 17.54 427 THR A CA 1
ATOM 1588 C C . THR A 1 210 ? -8.964 -0.708 -33.247 1.00 19.41 427 THR A C 1
ATOM 1589 O O . THR A 1 210 ? -10.113 -0.259 -33.089 1.00 20.37 427 THR A O 1
ATOM 1593 N N . SER A 1 211 ? -8.118 -0.877 -32.232 1.00 18.22 428 SER A N 1
ATOM 1594 C CA A SER A 1 211 ? -8.491 -0.527 -30.862 0.64 18.14 428 SER A CA 1
ATOM 1595 C CA B SER A 1 211 ? -8.549 -0.539 -30.887 0.36 18.19 428 SER A CA 1
ATOM 1596 C C . SER A 1 211 ? -8.716 0.968 -30.718 1.00 23.50 428 SER A C 1
ATOM 1597 O O . SER A 1 211 ? -9.657 1.409 -30.052 1.00 22.22 428 SER A O 1
ATOM 1602 N N . THR A 1 212 ? -7.842 1.772 -31.329 1.00 19.14 429 THR A N 1
ATOM 1603 C CA . THR A 1 212 ? -8.030 3.215 -31.271 1.00 24.84 429 THR A CA 1
ATOM 1604 C C . THR A 1 212 ? -9.342 3.613 -31.929 1.00 21.87 429 THR A C 1
ATOM 1605 O O . THR A 1 212 ? -10.077 4.454 -31.396 1.00 24.69 429 THR A O 1
ATOM 1609 N N . LYS A 1 213 ? -9.667 2.994 -33.070 1.00 19.61 430 LYS A N 1
ATOM 1610 C CA . LYS A 1 213 ? -10.953 3.254 -33.719 1.00 22.88 430 LYS A CA 1
ATOM 1611 C C . LYS A 1 213 ? -12.111 2.938 -32.780 1.00 26.24 430 LYS A C 1
ATOM 1612 O O . LYS A 1 213 ? -13.091 3.692 -32.708 1.00 27.28 430 LYS A O 1
ATOM 1618 N N . ALA A 1 214 ? -12.011 1.832 -32.041 1.00 22.47 431 ALA A N 1
ATOM 1619 C CA . ALA A 1 214 ? -13.105 1.430 -31.157 1.00 19.83 431 ALA A CA 1
ATOM 1620 C C . ALA A 1 214 ? -13.234 2.369 -29.964 1.00 23.28 431 ALA A C 1
ATOM 1621 O O . ALA A 1 214 ? -14.354 2.753 -29.583 1.00 21.07 431 ALA A O 1
ATOM 1623 N N . VAL A 1 215 ? -12.109 2.736 -29.346 1.00 22.22 432 VAL A N 1
ATOM 1624 C CA . VAL A 1 215 ? -12.140 3.657 -28.214 1.00 21.38 432 VAL A CA 1
ATOM 1625 C C . VAL A 1 215 ? -12.765 4.984 -28.623 1.00 25.90 432 VAL A C 1
ATOM 1626 O O . VAL A 1 215 ? -13.602 5.539 -27.902 1.00 25.52 432 VAL A O 1
ATOM 1630 N N . GLN A 1 216 ? -12.366 5.512 -29.783 1.00 22.76 433 GLN A N 1
ATOM 1631 C CA . GLN A 1 216 ? -12.911 6.792 -30.229 1.00 26.78 433 GLN A CA 1
ATOM 1632 C C . GLN A 1 216 ? -14.407 6.688 -30.485 1.00 29.05 433 GLN A C 1
ATOM 1633 O O . GLN A 1 216 ? -15.174 7.581 -30.098 1.00 28.53 433 GLN A O 1
ATOM 1639 N N . HIS A 1 217 ? -14.840 5.595 -31.114 1.00 23.24 434 HIS A N 1
ATOM 1640 C CA . HIS A 1 217 ? -16.260 5.406 -31.392 1.00 25.30 434 HIS A CA 1
ATOM 1641 C C . HIS A 1 217 ? -17.071 5.368 -30.103 1.00 31.15 434 HIS A C 1
ATOM 1642 O O . HIS A 1 217 ? -18.096 6.051 -29.971 1.00 27.18 434 HIS A O 1
ATOM 1649 N N . PHE A 1 218 ? -16.622 4.587 -29.129 1.00 26.30 435 PHE A N 1
ATOM 1650 C CA . PHE A 1 218 ? -17.403 4.466 -27.910 1.00 22.79 435 PHE A CA 1
ATOM 1651 C C . PHE A 1 218 ? -17.247 5.662 -26.982 1.00 31.09 435 PHE A C 1
ATOM 1652 O O . PHE A 1 218 ? -18.151 5.922 -26.175 1.00 27.34 435 PHE A O 1
ATOM 1660 N N . TYR A 1 219 ? -16.153 6.420 -27.096 1.00 25.97 436 TYR A N 1
ATOM 1661 C CA . TYR A 1 219 ? -16.090 7.695 -26.391 1.00 27.52 436 TYR A CA 1
ATOM 1662 C C . TYR A 1 219 ? -17.163 8.646 -26.907 1.00 26.38 436 TYR A C 1
ATOM 1663 O O . TYR A 1 219 ? -17.790 9.371 -26.125 1.00 29.10 436 TYR A O 1
ATOM 1672 N N . ASN A 1 220 ? -17.403 8.642 -28.219 1.00 25.32 437 ASN A N 1
ATOM 1673 C CA . ASN A 1 220 ? -18.431 9.520 -28.770 1.00 28.14 437 ASN A CA 1
ATOM 1674 C C . ASN A 1 220 ? -19.820 9.059 -28.356 1.00 34.11 437 ASN A C 1
ATOM 1675 O O . ASN A 1 220 ? -20.706 9.886 -28.106 1.00 32.70 437 ASN A O 1
ATOM 1680 N N . ILE A 1 221 ? -20.031 7.741 -28.287 1.00 28.70 438 ILE A N 1
ATOM 1681 C CA . ILE A 1 221 ? -21.297 7.216 -27.781 1.00 28.53 438 ILE A CA 1
ATOM 1682 C C . ILE A 1 221 ? -21.510 7.657 -26.339 1.00 31.73 438 ILE A C 1
ATOM 1683 O O . ILE A 1 221 ? -22.629 7.994 -25.934 1.00 32.26 438 ILE A O 1
ATOM 1688 N N . LYS A 1 222 ? -20.440 7.669 -25.544 1.00 24.75 439 LYS A N 1
ATOM 1689 C CA . LYS A 1 222 ? -20.526 8.156 -24.171 1.00 28.34 439 LYS A CA 1
ATOM 1690 C C . LYS A 1 222 ? -20.980 9.611 -24.134 1.00 37.40 439 LYS A C 1
ATOM 1691 O O . LYS A 1 222 ? -21.869 9.975 -23.355 1.00 35.15 439 LYS A O 1
ATOM 1697 N N . LEU A 1 223 ? -20.379 10.456 -24.980 1.00 33.71 440 LEU A N 1
ATOM 1698 C CA . LEU A 1 223 ? -20.724 11.875 -25.008 1.00 31.80 440 LEU A CA 1
ATOM 1699 C C . LEU A 1 223 ? -22.193 12.087 -25.350 1.00 36.67 440 LEU A C 1
ATOM 1700 O O . LEU A 1 223 ? -22.843 12.980 -24.792 1.00 38.58 440 LEU A O 1
ATOM 1705 N N . GLU A 1 224 ? -22.732 11.287 -26.273 1.00 35.05 441 GLU A N 1
ATOM 1706 C CA . GLU A 1 224 ? -24.120 11.465 -26.691 1.00 38.32 441 GLU A CA 1
ATOM 1707 C C . GLU A 1 224 ? -25.111 11.082 -25.598 1.00 42.53 441 GLU A C 1
ATOM 1708 O O . GLU A 1 224 ? -26.264 11.525 -25.645 1.00 41.57 441 GLU A O 1
ATOM 1714 N N . GLY A 1 225 ? -24.694 10.273 -24.627 1.00 32.94 442 GLY A N 1
ATOM 1715 C CA . GLY A 1 225 ? -25.478 10.041 -23.430 1.00 35.78 442 GLY A CA 1
ATOM 1716 C C . GLY A 1 225 ? -26.706 9.171 -23.579 1.00 34.80 442 GLY A C 1
ATOM 1717 O O . GLY A 1 225 ? -27.513 9.118 -22.648 1.00 41.48 442 GLY A O 1
ATOM 1718 N N . LYS A 1 226 ? -26.879 8.475 -24.703 1.00 29.02 443 LYS A N 1
ATOM 1719 C CA . LYS A 1 226 ? -28.055 7.633 -24.905 1.00 33.15 443 LYS A CA 1
ATOM 1720 C C . LYS A 1 226 ? -27.821 6.160 -24.587 1.00 40.46 443 LYS A C 1
ATOM 1721 O O . LYS A 1 226 ? -28.773 5.374 -24.648 1.00 36.43 443 LYS A O 1
ATOM 1725 N N . VAL A 1 227 ? -26.595 5.760 -24.264 1.00 30.48 444 VAL A N 1
ATOM 1726 C CA . VAL A 1 227 ? -26.273 4.374 -23.954 1.00 29.24 444 VAL A CA 1
ATOM 1727 C C . VAL A 1 227 ? -25.701 4.324 -22.542 1.00 30.87 444 VAL A C 1
ATOM 1728 O O . VAL A 1 227 ? -24.639 4.902 -22.285 1.00 30.04 444 VAL A O 1
ATOM 1732 N N . PRO A 1 228 ? -26.351 3.646 -21.597 1.00 27.60 445 PRO A N 1
ATOM 1733 C CA . PRO A 1 228 ? -25.791 3.561 -20.244 1.00 28.00 445 PRO A CA 1
ATOM 1734 C C . PRO A 1 228 ? -24.536 2.705 -20.223 1.00 32.92 445 PRO A C 1
ATOM 1735 O O . PRO A 1 228 ? -24.442 1.685 -20.914 1.00 31.61 445 PRO A O 1
ATOM 1739 N N . MET A 1 229 ? -23.561 3.140 -19.428 1.00 32.63 446 MET A N 1
ATOM 1740 C CA . MET A 1 229 ? -22.296 2.435 -19.280 1.00 31.63 446 MET A CA 1
ATOM 1741 C C . MET A 1 229 ? -21.968 2.292 -17.801 1.00 33.06 446 MET A C 1
ATOM 1742 O O . MET A 1 229 ? -22.273 3.183 -17.001 1.00 37.83 446 MET A O 1
ATOM 1747 N N . HIS A 1 230 ? -21.348 1.169 -17.445 1.00 30.05 447 HIS A N 1
ATOM 1748 C CA . HIS A 1 230 ? -20.996 0.883 -16.064 1.00 32.32 447 HIS A CA 1
ATOM 1749 C C . HIS A 1 230 ? -19.647 1.512 -15.703 1.00 35.07 447 HIS A C 1
ATOM 1750 O O . HIS A 1 230 ? -18.927 2.047 -16.552 1.00 33.49 447 HIS A O 1
ATOM 1757 N N . LYS A 1 231 ? -19.295 1.403 -14.416 1.00 35.11 448 LYS A N 1
ATOM 1758 C CA . LYS A 1 231 ? -18.224 2.218 -13.842 1.00 35.09 448 LYS A CA 1
ATOM 1759 C C . LYS A 1 231 ? -16.853 1.864 -14.418 1.00 30.63 448 LYS A C 1
ATOM 1760 O O . LYS A 1 231 ? -16.070 2.758 -14.765 1.00 34.17 448 LYS A O 1
ATOM 1762 N N . LEU A 1 232 ? -16.532 0.570 -14.504 1.00 29.13 449 LEU A N 1
ATOM 1763 C CA . LEU A 1 232 ? -15.195 0.177 -14.947 1.00 29.15 449 LEU A CA 1
ATOM 1764 C C . LEU A 1 232 ? -14.986 0.498 -16.424 1.00 31.59 449 LEU A C 1
ATOM 1765 O O . LEU A 1 232 ? -13.930 1.015 -16.813 1.00 27.41 449 LEU A O 1
ATOM 1770 N N . PHE A 1 233 ? -15.984 0.200 -17.260 1.00 29.05 450 PHE A N 1
ATOM 1771 C CA . PHE A 1 233 ? -15.931 0.586 -18.668 1.00 25.86 450 PHE A CA 1
ATOM 1772 C C . PHE A 1 233 ? -15.736 2.089 -18.817 1.00 29.32 450 PHE A C 1
ATOM 1773 O O . PHE A 1 233 ? -14.892 2.545 -19.598 1.00 26.72 450 PHE A O 1
ATOM 1781 N N . LEU A 1 234 ? -16.509 2.877 -18.064 1.00 27.75 451 LEU A N 1
ATOM 1782 C CA . LEU A 1 234 ? -16.385 4.329 -18.128 1.00 28.98 451 LEU A CA 1
ATOM 1783 C C . LEU A 1 234 ? -15.011 4.789 -17.656 1.00 30.26 451 LEU A C 1
ATOM 1784 O O . LEU A 1 234 ? -14.435 5.725 -18.222 1.00 31.81 451 LEU A O 1
ATOM 1789 N N . GLU A 1 235 ? -14.474 4.136 -16.624 1.00 28.19 452 GLU A N 1
ATOM 1790 C CA . GLU A 1 235 ? -13.139 4.464 -16.131 1.00 32.41 452 GLU A CA 1
ATOM 1791 C C . GLU A 1 235 ? -12.082 4.297 -17.224 1.00 33.51 452 GLU A C 1
ATOM 1792 O O . GLU A 1 235 ? -11.221 5.167 -17.410 1.00 31.06 452 GLU A O 1
ATOM 1798 N N . MET A 1 236 ? -12.137 3.182 -17.963 1.00 26.79 453 MET A N 1
ATOM 1799 C CA . MET A 1 236 ? -11.189 2.959 -19.057 1.00 26.12 453 MET A CA 1
ATOM 1800 C C . MET A 1 236 ? -11.422 3.936 -20.201 1.00 30.08 453 MET A C 1
ATOM 1801 O O . MET A 1 236 ? -10.469 4.445 -20.805 1.00 26.19 453 MET A O 1
ATOM 1806 N N . LEU A 1 237 ? -12.687 4.188 -20.528 1.00 28.18 454 LEU A N 1
ATOM 1807 C CA . LEU A 1 237 ? -13.017 5.087 -21.627 1.00 26.22 454 LEU A CA 1
ATOM 1808 C C . LEU A 1 237 ? -12.567 6.515 -21.346 1.00 32.20 454 LEU A C 1
ATOM 1809 O O . LEU A 1 237 ? -12.239 7.258 -22.278 1.00 39.59 454 LEU A O 1
ATOM 1814 N N . GLU A 1 238 ? -12.531 6.915 -20.080 1.00 31.18 455 GLU A N 1
ATOM 1815 C CA . GLU A 1 238 ? -12.179 8.281 -19.719 1.00 36.28 455 GLU A CA 1
ATOM 1816 C C . GLU A 1 238 ? -10.704 8.455 -19.374 1.00 38.83 455 GLU A C 1
ATOM 1817 O O . GLU A 1 238 ? -10.298 9.559 -19.001 1.00 46.78 455 GLU A O 1
ATOM 1823 N N . ALA A 1 239 ? -9.892 7.407 -19.499 1.00 36.53 456 ALA A N 1
ATOM 1824 C CA . ALA A 1 239 ? -8.467 7.530 -19.227 1.00 39.19 456 ALA A CA 1
ATOM 1825 C C . ALA A 1 239 ? -7.794 8.423 -20.267 1.00 46.50 456 ALA A C 1
ATOM 1826 O O . ALA A 1 239 ? -8.184 8.458 -21.437 1.00 38.45 456 ALA A O 1
ATOM 1828 N N . LYS A 1 240 ? -6.773 9.155 -19.824 1.00 52.26 457 LYS A N 1
ATOM 1829 C CA . LYS A 1 240 ? -6.047 10.080 -20.697 1.00 61.08 457 LYS A CA 1
ATOM 1830 C C . LYS A 1 240 ? -5.079 9.353 -21.632 1.00 46.34 457 LYS A C 1
ATOM 1831 O O . LYS A 1 240 ? -4.060 8.817 -21.191 1.00 52.21 457 LYS A O 1
#

Nearest PDB structures (foldseek):
  2e2r-assembly1_A  TM=1.004E+00  e=8.003E-32  Homo sapiens
  1s9q-assembly1_A  TM=9.499E-01  e=1.323E-28  Mus musculus
  2p7z-assembly1_A  TM=9.998E-01  e=3.416E-27  Homo sapiens
  1s9p-assembly1_A  TM=9.914E-01  e=3.943E-27  Mus musculus
  1s9q-assembly1_B  TM=9.447E-01  e=2.564E-27  Mus musculus

CATH classification: 1.10.565.10